Protein AF-A0A9P6UGU4-F1 (afdb_monomer_lite)

Foldseek 3Di:
DAFDPVDPRRCVLVVLLVVLVVLLVVLVVCLVPVNPFSKDFLLSVLSNLLNLVLLVCVFCVNLVCQVVVVDDPLLSVLLVLQCVLQVNDGSNSLSVQQSSCSSPDRSVRLLVLLVVLVVPDDPDDPSSSSNDDRDSHRRLSSPVSNQLSPFWAKAKEFEDPPAFAKDFSQLRFLFPDDVVDTQWGWNRPTRTIIIIIGGNPLQCDADPVRHRDDDPDDCVRVDGFDKAAPQDDDDPPDDCVVSHDSRIMTTHDYDHDDRLVSLVNNLSVVQPDTPDIDDDDLSNVLVSVVSNQVCCVPRHDRSDDPPVVNVVSVVVVVVVPD

Radius of gyration: 20.92 Å; chains: 1; bounding box: 49×51×61 Å

Structure (mmCIF, N/CA/C/O backbone):
data_AF-A0A9P6UGU4-F1
#
_entry.id   AF-A0A9P6UGU4-F1
#
loop_
_atom_site.group_PDB
_atom_site.id
_atom_site.type_symbol
_atom_site.label_atom_id
_atom_site.label_alt_id
_atom_site.label_comp_id
_atom_site.label_asym_id
_atom_site.label_entity_id
_atom_site.label_seq_id
_atom_site.pdbx_PDB_ins_code
_atom_site.Cartn_x
_atom_site.Cartn_y
_atom_site.Cartn_z
_atom_site.occupancy
_atom_site.B_iso_or_equiv
_atom_site.auth_seq_id
_atom_site.auth_comp_id
_atom_site.auth_asym_id
_atom_site.auth_atom_id
_atom_site.pdbx_PDB_model_num
ATOM 1 N N . MET A 1 1 ? 8.948 -17.150 -1.256 1.00 61.00 1 MET A N 1
ATOM 2 C CA . MET A 1 1 ? 10.416 -17.060 -1.357 1.00 61.00 1 MET A CA 1
ATOM 3 C C . MET A 1 1 ? 10.778 -17.343 -2.801 1.00 61.00 1 MET A C 1
ATOM 5 O O . MET A 1 1 ? 10.464 -18.426 -3.282 1.00 61.00 1 MET A O 1
ATOM 9 N N . TYR A 1 2 ? 11.333 -16.361 -3.497 1.00 72.31 2 TYR A N 1
ATOM 10 C CA . TYR A 1 2 ? 11.703 -16.430 -4.902 1.00 72.31 2 TYR A CA 1
ATOM 11 C C . TYR A 1 2 ? 13.108 -16.998 -5.027 1.00 72.31 2 TYR A C 1
ATOM 13 O O . TYR A 1 2 ? 14.059 -16.455 -4.468 1.00 72.31 2 TYR A O 1
ATOM 21 N N . ARG A 1 3 ? 13.220 -18.112 -5.745 1.00 76.06 3 ARG A N 1
ATOM 22 C CA . ARG A 1 3 ? 14.501 -18.673 -6.155 1.00 76.06 3 ARG A CA 1
ATOM 23 C C . ARG A 1 3 ? 14.632 -18.461 -7.644 1.00 76.06 3 ARG A C 1
ATOM 25 O O . ARG A 1 3 ? 13.800 -18.967 -8.393 1.00 76.06 3 ARG A O 1
ATOM 32 N N . ASP A 1 4 ? 15.658 -17.734 -8.048 1.00 76.81 4 ASP A N 1
ATOM 33 C CA . ASP A 1 4 ? 15.987 -17.606 -9.456 1.00 76.81 4 ASP A CA 1
ATOM 34 C C . ASP A 1 4 ? 17.033 -18.652 -9.823 1.00 76.81 4 ASP A C 1
ATOM 36 O O . ASP A 1 4 ? 18.219 -18.482 -9.570 1.00 76.81 4 ASP A O 1
ATOM 40 N N . VAL A 1 5 ? 16.587 -19.768 -10.392 1.00 81.81 5 VAL A N 1
ATOM 41 C CA . VAL A 1 5 ? 17.486 -20.865 -10.783 1.00 81.81 5 VAL A CA 1
ATOM 42 C C . VAL A 1 5 ? 18.390 -20.509 -11.967 1.00 81.81 5 VAL A C 1
ATOM 44 O O . VAL A 1 5 ? 19.255 -21.308 -12.311 1.00 81.81 5 VAL A O 1
ATOM 47 N N . THR A 1 6 ? 18.189 -19.344 -12.593 1.00 78.88 6 THR A N 1
ATOM 48 C CA . THR A 1 6 ? 19.011 -18.853 -13.707 1.00 78.88 6 THR A CA 1
ATOM 49 C C . THR A 1 6 ? 20.187 -17.982 -13.255 1.00 78.88 6 THR A C 1
ATOM 51 O O . THR A 1 6 ? 21.100 -17.744 -14.040 1.00 78.88 6 THR A O 1
ATOM 54 N N . GLU A 1 7 ? 20.199 -17.536 -11.994 1.00 78.62 7 GLU A N 1
ATOM 55 C CA . GLU A 1 7 ? 21.285 -16.756 -11.392 1.00 78.62 7 GLU A CA 1
ATOM 56 C C . GLU A 1 7 ? 22.244 -17.662 -10.604 1.00 78.62 7 GLU A C 1
ATOM 58 O O . GLU A 1 7 ? 21.808 -18.578 -9.901 1.00 78.62 7 GLU A O 1
ATOM 63 N N . ASP A 1 8 ? 23.545 -17.347 -10.635 1.00 83.06 8 ASP A N 1
ATOM 64 C CA . ASP A 1 8 ? 24.578 -18.071 -9.869 1.00 83.06 8 ASP A CA 1
ATOM 65 C C . ASP A 1 8 ? 24.256 -18.114 -8.364 1.00 83.06 8 ASP A C 1
ATOM 67 O O . ASP A 1 8 ? 24.445 -19.124 -7.685 1.00 83.06 8 ASP A O 1
ATOM 71 N N . ASP A 1 9 ? 23.723 -17.008 -7.838 1.00 84.50 9 ASP A N 1
ATOM 72 C CA . ASP A 1 9 ? 23.140 -16.938 -6.503 1.00 84.50 9 ASP A CA 1
ATOM 73 C C . ASP A 1 9 ? 21.617 -16.915 -6.616 1.00 84.50 9 ASP A C 1
ATOM 75 O O . ASP A 1 9 ? 20.993 -15.853 -6.659 1.00 84.50 9 ASP A O 1
ATOM 79 N N . CYS A 1 10 ? 21.004 -18.098 -6.604 1.00 83.06 10 CYS A N 1
ATOM 80 C CA . CYS A 1 10 ? 19.552 -18.233 -6.729 1.00 83.06 10 CYS A CA 1
ATOM 81 C C . CYS A 1 10 ? 18.738 -17.511 -5.638 1.00 83.06 10 CYS A C 1
ATOM 83 O O . CYS A 1 10 ? 17.531 -17.328 -5.793 1.00 83.06 10 CYS A O 1
ATOM 85 N N . MET A 1 11 ? 19.382 -17.076 -4.547 1.00 85.38 11 MET A N 1
ATOM 86 C CA . MET A 1 11 ? 18.778 -16.309 -3.452 1.00 85.38 11 MET A CA 1
ATOM 87 C C . MET A 1 11 ? 19.111 -14.812 -3.503 1.00 85.38 11 MET A C 1
ATOM 89 O O . MET A 1 11 ? 18.681 -14.067 -2.620 1.00 85.38 11 MET A O 1
ATOM 93 N N . LYS A 1 12 ? 19.855 -14.345 -4.512 1.00 84.62 12 LYS A N 1
ATOM 94 C CA . LYS A 1 12 ? 20.271 -12.942 -4.686 1.00 84.62 12 LYS A CA 1
ATOM 95 C C . LYS A 1 12 ? 19.103 -11.973 -4.549 1.00 84.62 12 LYS A C 1
ATOM 97 O O . LYS A 1 12 ? 19.203 -10.979 -3.833 1.00 84.62 12 LYS A O 1
ATOM 102 N N . PHE A 1 13 ? 17.974 -12.299 -5.172 1.00 81.88 13 PHE A N 1
ATOM 103 C CA . PHE A 1 13 ? 16.762 -11.488 -5.113 1.00 81.88 13 PHE A CA 1
ATOM 104 C C . PHE A 1 13 ? 16.210 -11.356 -3.682 1.00 81.88 13 PHE A C 1
ATOM 106 O O . PHE A 1 13 ? 15.964 -10.251 -3.202 1.00 81.88 13 PHE A O 1
ATOM 113 N N . GLU A 1 14 ? 16.078 -12.470 -2.961 1.00 85.56 14 GLU A N 1
ATOM 114 C CA . GLU A 1 14 ? 15.607 -12.470 -1.569 1.00 85.56 14 GLU A CA 1
ATOM 115 C C . GLU A 1 14 ? 16.595 -11.766 -0.626 1.00 85.56 14 GLU A C 1
ATOM 117 O O . GLU A 1 14 ? 16.181 -11.095 0.317 1.00 85.56 14 GLU A O 1
ATOM 122 N N . LYS A 1 15 ? 17.904 -11.835 -0.900 1.00 87.69 15 LYS A N 1
ATOM 123 C CA . LYS A 1 15 ? 18.929 -11.083 -0.152 1.00 87.69 15 LYS A CA 1
ATOM 124 C C . LYS A 1 15 ? 18.820 -9.570 -0.367 1.00 87.69 15 LYS A C 1
ATOM 126 O O . LYS A 1 15 ? 19.018 -8.795 0.565 1.00 87.69 15 LYS A O 1
ATOM 131 N N . LEU A 1 16 ? 18.518 -9.130 -1.586 1.00 84.25 16 LEU A N 1
ATOM 132 C CA . LEU A 1 16 ? 18.316 -7.710 -1.882 1.00 84.25 16 LEU A CA 1
ATOM 133 C C . LEU A 1 16 ? 17.045 -7.181 -1.221 1.00 84.25 16 LEU A C 1
ATOM 135 O O . LEU A 1 16 ? 17.051 -6.107 -0.619 1.00 84.25 16 LEU A O 1
ATOM 139 N N . LEU A 1 17 ? 15.971 -7.961 -1.291 1.00 86.44 17 LEU A N 1
ATOM 140 C CA . LEU A 1 17 ? 14.714 -7.642 -0.636 1.00 86.44 17 LEU A CA 1
ATOM 141 C C . LEU A 1 17 ? 14.864 -7.581 0.891 1.00 86.44 17 LEU A C 1
ATOM 143 O O . LEU A 1 17 ? 14.383 -6.628 1.499 1.00 86.44 17 LEU A O 1
ATOM 147 N N . SER A 1 18 ? 15.584 -8.525 1.506 1.00 87.06 18 SER A N 1
ATOM 148 C CA . SER A 1 18 ? 15.796 -8.532 2.960 1.00 87.06 18 SER A CA 1
ATOM 149 C C . SER A 1 18 ? 16.575 -7.308 3.453 1.00 87.06 18 SER A C 1
ATOM 151 O O . SER A 1 18 ? 16.340 -6.825 4.561 1.00 87.06 18 SER A O 1
ATOM 153 N N . LYS A 1 19 ? 17.448 -6.730 2.618 1.00 86.56 19 LYS A N 1
ATOM 154 C CA . LYS A 1 19 ? 18.121 -5.456 2.915 1.00 86.56 19 LYS A CA 1
ATOM 155 C C . LYS A 1 19 ? 17.138 -4.276 2.958 1.00 86.56 19 LYS A C 1
ATOM 157 O O . LYS A 1 19 ? 17.215 -3.445 3.870 1.00 86.56 19 LYS A O 1
ATOM 162 N N . HIS A 1 20 ? 16.217 -4.202 1.992 1.00 84.44 20 HIS A N 1
ATOM 163 C CA . HIS A 1 20 ? 15.148 -3.190 1.972 1.00 84.44 20 HIS A CA 1
ATOM 164 C C . HIS A 1 20 ? 14.190 -3.365 3.155 1.00 84.44 20 HIS A C 1
ATOM 166 O O . HIS A 1 20 ? 13.831 -2.387 3.816 1.00 84.44 20 HIS A O 1
ATOM 172 N N . GLU A 1 21 ? 13.845 -4.615 3.468 1.00 87.94 21 GLU A N 1
ATOM 173 C CA . GLU A 1 21 ? 13.010 -4.982 4.610 1.00 87.94 21 GLU A CA 1
ATOM 174 C C . GLU A 1 21 ? 13.661 -4.582 5.934 1.00 87.94 21 GLU A C 1
ATOM 176 O O . GLU A 1 21 ? 13.035 -3.877 6.715 1.00 87.94 21 GLU A O 1
ATOM 181 N N . GLY A 1 22 ? 14.926 -4.939 6.177 1.00 87.19 22 GLY A N 1
ATOM 182 C CA . GLY A 1 22 ? 15.612 -4.614 7.433 1.00 87.19 22 GLY A CA 1
ATOM 183 C C . GLY A 1 22 ? 15.689 -3.106 7.703 1.00 87.19 22 GLY A C 1
ATOM 184 O O . GLY A 1 22 ? 15.490 -2.652 8.836 1.00 87.19 22 GLY A O 1
ATOM 185 N N . THR A 1 23 ? 15.901 -2.312 6.651 1.00 84.00 23 THR A N 1
ATOM 186 C CA . THR A 1 23 ? 15.923 -0.845 6.753 1.00 84.00 23 THR A CA 1
ATOM 187 C C . THR A 1 23 ? 14.537 -0.299 7.105 1.00 84.00 23 THR A C 1
ATOM 189 O O . THR A 1 23 ? 14.395 0.475 8.051 1.00 84.00 23 THR A O 1
ATOM 192 N N . SER A 1 24 ? 13.499 -0.749 6.396 1.00 88.94 24 SER A N 1
ATOM 193 C CA . SER A 1 24 ? 12.121 -0.285 6.602 1.00 88.94 24 SER A CA 1
ATOM 194 C C . SER A 1 24 ? 11.537 -0.766 7.935 1.00 88.94 24 SER A C 1
ATOM 196 O O . SER A 1 24 ? 10.876 -0.005 8.641 1.00 88.94 24 SER A O 1
ATOM 198 N N . ALA A 1 25 ? 11.853 -1.998 8.339 1.00 88.94 25 ALA A N 1
ATOM 199 C CA . ALA A 1 25 ? 11.446 -2.597 9.606 1.00 88.94 25 ALA A CA 1
ATOM 200 C C . ALA A 1 25 ? 11.969 -1.808 10.812 1.00 88.94 25 ALA A C 1
ATOM 202 O O . ALA A 1 25 ? 11.284 -1.715 11.829 1.00 88.94 25 ALA A O 1
ATOM 203 N N . THR A 1 26 ? 13.148 -1.191 10.698 1.00 89.62 26 THR A N 1
ATOM 204 C CA . THR A 1 26 ? 13.694 -0.331 11.758 1.00 89.62 26 THR A CA 1
ATOM 205 C C . THR A 1 26 ? 12.785 0.871 12.014 1.00 89.62 26 THR A C 1
ATOM 207 O O . THR A 1 26 ? 12.479 1.174 13.167 1.00 89.62 26 THR A O 1
ATOM 210 N N . PHE A 1 27 ? 12.291 1.526 10.959 1.00 90.69 27 PHE A N 1
ATOM 211 C CA . PHE A 1 27 ? 11.347 2.633 11.111 1.00 90.69 27 PHE A CA 1
ATOM 212 C C . PHE A 1 27 ? 9.962 2.160 11.556 1.00 90.69 27 PHE A C 1
ATOM 214 O O . PHE A 1 27 ? 9.402 2.728 12.486 1.00 90.69 27 PHE A O 1
ATOM 221 N N . ILE A 1 28 ? 9.441 1.072 10.982 1.00 91.50 28 ILE A N 1
ATOM 222 C CA . ILE A 1 28 ? 8.169 0.466 11.415 1.00 91.50 28 ILE A CA 1
ATOM 223 C C . ILE A 1 28 ? 8.206 0.136 12.915 1.00 91.50 28 ILE A C 1
ATOM 225 O O . ILE A 1 28 ? 7.247 0.398 13.638 1.00 91.50 28 ILE A O 1
ATOM 229 N N . ARG A 1 29 ? 9.339 -0.360 13.421 1.00 90.88 29 ARG A N 1
ATOM 230 C CA . ARG A 1 29 ? 9.527 -0.611 14.852 1.00 90.88 29 ARG A CA 1
ATOM 231 C C . ARG A 1 29 ? 9.502 0.675 15.677 1.00 90.88 29 ARG A C 1
ATOM 233 O O . ARG A 1 29 ? 8.901 0.662 16.747 1.00 90.88 29 ARG A O 1
ATOM 240 N N . ARG A 1 30 ? 10.089 1.771 15.179 1.00 91.31 30 ARG A N 1
ATOM 241 C CA . ARG A 1 30 ? 9.998 3.103 15.812 1.00 91.31 30 ARG A CA 1
ATOM 242 C C . ARG A 1 30 ? 8.564 3.625 15.858 1.00 91.31 30 ARG A C 1
ATOM 244 O O . ARG A 1 30 ? 8.211 4.289 16.819 1.00 91.31 30 ARG A O 1
ATOM 251 N N . ILE A 1 31 ? 7.719 3.287 14.880 1.00 90.88 31 ILE A N 1
ATOM 252 C CA . ILE A 1 31 ? 6.279 3.599 14.936 1.00 90.88 31 ILE A CA 1
ATOM 253 C C . ILE A 1 31 ? 5.607 2.855 16.100 1.00 90.88 31 ILE A C 1
ATOM 255 O O . ILE A 1 31 ? 4.717 3.401 16.743 1.00 90.88 31 ILE A O 1
ATOM 259 N N . TRP A 1 32 ? 6.019 1.617 16.385 1.00 87.56 32 TRP A N 1
ATOM 260 C CA . TRP A 1 32 ? 5.406 0.801 17.439 1.00 87.56 32 TRP A CA 1
ATOM 261 C C . TRP A 1 32 ? 5.856 1.161 18.848 1.00 87.56 32 TRP A C 1
ATOM 263 O O . TRP A 1 32 ? 5.050 1.142 19.777 1.00 87.56 32 TRP A O 1
ATOM 273 N N . THR A 1 33 ? 7.147 1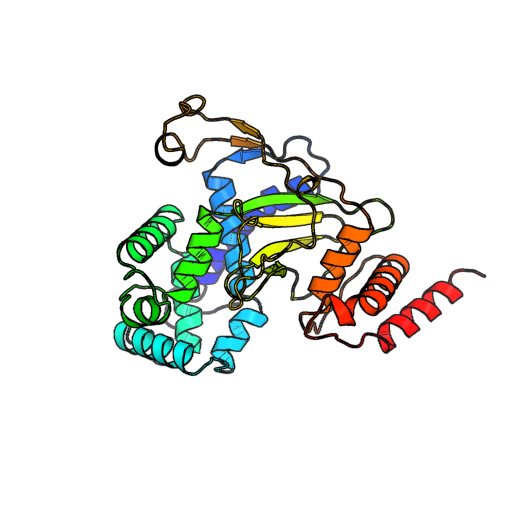.417 19.030 1.00 82.94 33 THR A N 1
ATOM 274 C CA . THR A 1 33 ? 7.684 1.915 20.297 1.00 82.94 33 THR A CA 1
ATOM 275 C C . THR A 1 33 ? 7.237 3.359 20.436 1.00 82.94 33 THR A C 1
ATOM 277 O O . THR A 1 33 ? 7.353 4.069 19.454 1.00 82.94 33 THR A O 1
ATOM 280 N N . ASP A 1 34 ? 6.748 3.845 21.579 1.00 70.81 34 ASP A N 1
ATOM 281 C CA . ASP A 1 34 ? 6.331 5.256 21.769 1.00 70.81 34 ASP A CA 1
ATOM 282 C C . ASP A 1 34 ? 7.501 6.278 21.725 1.00 70.81 34 ASP A C 1
ATOM 284 O O . ASP A 1 34 ? 7.530 7.264 22.461 1.00 70.81 34 ASP A O 1
ATOM 288 N N . ASP A 1 35 ? 8.475 6.024 20.848 1.00 75.69 35 ASP A N 1
ATOM 289 C CA . ASP A 1 35 ? 9.540 6.909 20.417 1.00 75.69 35 ASP A CA 1
ATOM 290 C C . ASP A 1 35 ? 8.942 8.210 19.877 1.00 75.69 35 ASP A C 1
ATOM 292 O O . ASP A 1 35 ? 8.063 8.214 19.009 1.00 75.69 35 ASP A O 1
ATOM 296 N N . GLN A 1 36 ? 9.427 9.309 20.444 1.00 75.19 36 GLN A N 1
ATOM 297 C CA . GLN A 1 36 ? 9.020 10.663 20.095 1.00 75.19 36 GLN A CA 1
ATOM 298 C C . GLN A 1 36 ? 9.670 11.122 18.791 1.00 75.19 36 GLN A C 1
ATOM 300 O O . GLN A 1 36 ? 9.146 12.012 18.124 1.00 75.19 36 GLN A O 1
ATOM 305 N N . ASP A 1 37 ? 10.802 10.527 18.411 1.00 86.88 37 ASP A N 1
ATOM 306 C CA . ASP A 1 37 ? 11.456 10.844 17.156 1.00 86.88 37 ASP A CA 1
ATOM 307 C C . ASP A 1 37 ? 11.007 9.855 16.081 1.00 86.88 37 ASP A C 1
ATOM 309 O O . ASP A 1 37 ? 11.505 8.734 15.982 1.00 86.88 37 ASP A O 1
ATOM 313 N N . LEU A 1 38 ? 10.076 10.287 15.235 1.00 93.62 38 LEU A N 1
ATOM 314 C CA . LEU A 1 38 ? 9.714 9.593 14.004 1.00 93.62 38 LEU A CA 1
ATOM 315 C C . LEU A 1 38 ? 10.294 10.347 12.817 1.00 93.62 38 LEU A C 1
ATOM 317 O O . LEU A 1 38 ? 9.562 10.884 11.993 1.00 93.62 38 LEU A O 1
ATOM 321 N N . SER A 1 39 ? 11.619 10.416 12.738 1.00 95.00 39 SER A N 1
ATOM 322 C CA . SER A 1 39 ? 12.306 11.066 11.627 1.00 95.00 39 SER A CA 1
ATOM 323 C C . SER A 1 39 ? 12.904 10.080 10.629 1.00 95.00 39 SER A C 1
ATOM 325 O O . SER A 1 39 ? 13.442 9.029 10.997 1.00 95.00 39 SER A O 1
ATOM 327 N N . LEU A 1 40 ? 12.842 10.452 9.352 1.00 95.75 40 LEU A N 1
ATOM 328 C CA . LEU A 1 40 ? 13.549 9.799 8.254 1.00 95.75 40 LEU A CA 1
ATOM 329 C C . LEU A 1 40 ? 14.282 10.842 7.427 1.00 95.75 40 LEU A C 1
ATOM 331 O O . LEU A 1 40 ? 13.756 11.924 7.176 1.00 95.75 40 LEU A O 1
ATOM 335 N N . THR A 1 41 ? 15.472 10.512 6.937 1.00 95.69 41 THR A N 1
ATOM 336 C CA . THR A 1 41 ? 16.032 11.279 5.824 1.00 95.69 41 THR A CA 1
ATOM 337 C C . THR A 1 41 ? 15.225 11.028 4.549 1.00 95.69 41 THR A C 1
ATOM 339 O O . THR A 1 41 ? 14.556 10.002 4.428 1.00 95.69 41 THR A O 1
ATOM 342 N N . ARG A 1 42 ? 15.330 11.913 3.556 1.00 94.69 42 ARG A N 1
ATOM 343 C CA . ARG A 1 42 ? 14.723 11.728 2.231 1.00 94.69 42 ARG A CA 1
ATOM 344 C C . ARG A 1 42 ? 15.075 10.376 1.623 1.00 94.69 42 ARG A C 1
ATOM 346 O O . ARG A 1 42 ? 14.178 9.634 1.245 1.00 94.69 42 ARG A O 1
ATOM 353 N N . ALA A 1 43 ? 16.358 10.015 1.635 1.00 93.44 43 ALA A N 1
ATOM 354 C CA . ALA A 1 43 ? 16.800 8.718 1.131 1.00 93.44 43 ALA A CA 1
ATOM 355 C C . ALA A 1 43 ? 16.161 7.543 1.890 1.00 93.44 43 ALA A C 1
ATOM 357 O O . ALA A 1 43 ? 15.848 6.512 1.298 1.00 93.44 43 ALA A O 1
ATOM 358 N N . GLN A 1 44 ? 15.971 7.661 3.208 1.00 94.25 44 GLN A N 1
ATOM 359 C CA . GLN A 1 44 ? 15.310 6.612 3.986 1.00 94.25 44 GLN A CA 1
ATOM 360 C C . GLN A 1 44 ? 13.807 6.546 3.686 1.00 94.25 44 GLN A C 1
ATOM 362 O O . GLN A 1 44 ? 13.274 5.449 3.541 1.00 94.25 44 GLN A O 1
ATOM 367 N N . LEU A 1 45 ? 13.142 7.696 3.547 1.00 94.62 45 LEU A N 1
ATOM 368 C CA . LEU A 1 45 ? 11.732 7.796 3.171 1.00 94.62 45 LEU A CA 1
ATOM 369 C C . LEU A 1 45 ? 11.473 7.186 1.790 1.00 94.62 45 LEU A C 1
ATOM 371 O O . LEU A 1 45 ? 10.565 6.376 1.635 1.00 94.62 45 LEU A O 1
ATOM 375 N N . GLU A 1 46 ? 12.299 7.520 0.804 1.00 94.12 46 GLU A N 1
ATOM 376 C CA . GLU A 1 46 ? 12.234 6.972 -0.552 1.00 94.12 46 GLU A CA 1
ATOM 377 C C . GLU A 1 46 ? 12.419 5.450 -0.561 1.00 94.12 46 GLU A C 1
ATOM 379 O O . GLU A 1 46 ? 11.634 4.730 -1.178 1.00 94.12 46 GLU A O 1
ATOM 384 N N . ASN A 1 47 ? 13.403 4.933 0.180 1.00 93.25 47 ASN A N 1
ATOM 385 C CA . ASN A 1 47 ? 13.601 3.488 0.305 1.00 93.25 47 ASN A CA 1
ATOM 386 C C . ASN A 1 47 ? 12.433 2.798 1.026 1.00 93.25 47 ASN A C 1
ATOM 388 O O . ASN A 1 47 ? 12.043 1.699 0.633 1.00 93.25 47 ASN A O 1
ATOM 392 N N . MET A 1 48 ? 11.841 3.438 2.038 1.00 94.56 48 MET A N 1
ATOM 393 C CA . MET A 1 48 ? 10.649 2.922 2.710 1.00 94.56 48 MET A CA 1
ATOM 394 C C . MET A 1 48 ? 9.449 2.884 1.757 1.00 94.56 48 MET A C 1
ATOM 396 O O . MET A 1 48 ? 8.787 1.853 1.674 1.00 94.56 48 MET A O 1
ATOM 400 N N . LYS A 1 49 ? 9.181 3.961 1.001 1.00 94.88 49 LYS A N 1
ATOM 401 C CA . LYS A 1 49 ? 8.116 3.977 -0.018 1.00 94.88 49 LYS A CA 1
ATOM 402 C C . LYS A 1 49 ? 8.336 2.858 -1.033 1.00 94.88 49 LYS A C 1
ATOM 404 O O . LYS A 1 49 ? 7.441 2.047 -1.241 1.00 94.88 49 LYS A O 1
ATOM 409 N N . LYS A 1 50 ? 9.551 2.739 -1.575 1.00 94.44 50 LYS A N 1
ATOM 410 C CA . LYS A 1 50 ? 9.926 1.653 -2.487 1.00 94.44 50 LYS A CA 1
ATOM 411 C C . LYS A 1 50 ? 9.646 0.274 -1.883 1.00 94.44 50 LYS A C 1
ATOM 413 O O . LYS A 1 50 ? 9.051 -0.564 -2.554 1.00 94.44 50 LYS A O 1
ATOM 418 N N . PHE A 1 51 ? 10.030 0.036 -0.628 1.00 94.00 51 PHE A N 1
ATOM 419 C CA . PHE A 1 51 ? 9.736 -1.221 0.063 1.00 94.00 51 PHE A CA 1
ATOM 420 C C . PHE A 1 51 ? 8.228 -1.495 0.137 1.00 94.00 51 PHE A C 1
ATOM 422 O O . PHE A 1 51 ? 7.797 -2.588 -0.222 1.00 94.00 51 PHE A O 1
ATOM 429 N N . LEU A 1 52 ? 7.421 -0.511 0.543 1.00 94.31 52 LEU A N 1
ATOM 430 C CA . LEU A 1 52 ? 5.965 -0.657 0.635 1.00 94.31 52 LEU A CA 1
ATOM 431 C C . LEU A 1 52 ? 5.339 -1.012 -0.723 1.00 94.31 52 LEU A C 1
ATOM 433 O O . LEU A 1 52 ? 4.553 -1.955 -0.801 1.00 94.31 52 LEU A O 1
ATOM 437 N N . ILE A 1 53 ? 5.732 -0.327 -1.799 1.00 92.75 53 ILE A N 1
ATOM 438 C CA . ILE A 1 53 ? 5.191 -0.582 -3.144 1.00 92.75 53 ILE A CA 1
ATOM 439 C C . ILE A 1 53 ? 5.658 -1.949 -3.672 1.00 92.75 53 ILE A C 1
ATOM 441 O O . ILE A 1 53 ? 4.865 -2.701 -4.230 1.00 92.75 53 ILE A O 1
ATOM 445 N N . VAL A 1 54 ? 6.912 -2.343 -3.419 1.00 93.44 54 VAL A N 1
ATOM 446 C CA . VAL A 1 54 ? 7.398 -3.698 -3.736 1.00 93.44 54 VAL A CA 1
ATOM 447 C C . VAL A 1 54 ? 6.580 -4.763 -2.998 1.00 93.44 54 VAL A C 1
ATOM 449 O O . VAL A 1 54 ? 6.221 -5.778 -3.592 1.00 93.44 54 VAL A O 1
ATOM 452 N N . MET A 1 55 ? 6.244 -4.550 -1.722 1.00 92.12 55 MET A N 1
ATOM 453 C CA . MET A 1 55 ? 5.384 -5.474 -0.974 1.00 92.12 55 MET A CA 1
ATOM 454 C C . MET A 1 55 ? 3.962 -5.535 -1.540 1.00 92.12 55 MET A C 1
ATOM 456 O O . MET A 1 55 ? 3.397 -6.624 -1.622 1.00 92.12 55 MET A O 1
ATOM 460 N N . MET A 1 56 ? 3.415 -4.401 -1.981 1.00 91.69 56 MET A N 1
ATOM 461 C CA . MET A 1 56 ? 2.126 -4.340 -2.673 1.00 91.69 56 MET A CA 1
ATOM 462 C C . MET A 1 56 ? 2.145 -5.143 -3.977 1.00 91.69 56 MET A C 1
ATOM 464 O O . MET A 1 56 ? 1.285 -5.998 -4.180 1.00 91.69 56 MET A O 1
ATOM 468 N N . TYR A 1 57 ? 3.161 -4.954 -4.817 1.00 90.81 57 TYR A N 1
ATOM 469 C CA . TYR A 1 57 ? 3.295 -5.658 -6.097 1.00 90.81 57 TYR A CA 1
ATOM 470 C C . TYR A 1 57 ? 3.535 -7.172 -5.942 1.00 90.81 57 TYR A C 1
ATOM 472 O O . TYR A 1 57 ? 3.199 -7.979 -6.811 1.00 90.81 57 TYR A O 1
ATOM 480 N N . ARG A 1 58 ? 4.088 -7.582 -4.793 1.00 89.88 58 ARG A N 1
ATOM 481 C CA . ARG A 1 58 ? 4.229 -8.991 -4.397 1.00 89.88 58 ARG A CA 1
ATOM 482 C C . ARG A 1 58 ? 2.941 -9.617 -3.870 1.00 89.88 58 ARG A C 1
ATOM 484 O O . ARG A 1 58 ? 2.925 -10.835 -3.689 1.00 89.88 58 ARG A O 1
ATOM 491 N N . SER A 1 59 ? 1.917 -8.824 -3.562 1.00 88.56 59 SER A N 1
ATOM 492 C CA . SER A 1 59 ? 0.654 -9.354 -3.054 1.00 88.56 59 SER A CA 1
ATOM 493 C C . SER A 1 59 ? -0.002 -10.271 -4.086 1.00 88.56 59 SER A C 1
ATOM 495 O O . SER A 1 59 ? 0.176 -10.113 -5.297 1.00 88.56 59 SER A O 1
ATOM 497 N N . ASP A 1 60 ? -0.802 -11.224 -3.610 1.00 86.56 60 ASP A N 1
ATOM 498 C CA . ASP A 1 60 ? -1.512 -12.144 -4.500 1.00 86.56 60 ASP A CA 1
ATOM 499 C C . ASP A 1 60 ? -2.482 -11.423 -5.439 1.00 86.56 60 ASP A C 1
ATOM 501 O O . ASP A 1 60 ? -2.748 -11.919 -6.530 1.00 86.56 60 ASP A O 1
ATOM 505 N N . PHE A 1 61 ? -2.961 -10.232 -5.069 1.00 83.94 61 PHE A N 1
ATOM 506 C CA . PHE A 1 61 ? -3.807 -9.419 -5.938 1.00 83.94 61 PHE A CA 1
ATOM 507 C C . PHE A 1 61 ? -3.087 -9.066 -7.249 1.00 83.94 61 PHE A C 1
ATOM 509 O O . PHE A 1 61 ? -3.547 -9.474 -8.313 1.00 83.94 61 PHE A O 1
ATOM 516 N N . PHE A 1 62 ? -1.922 -8.415 -7.170 1.00 86.81 62 PHE A N 1
ATOM 517 C CA . PHE A 1 62 ? -1.132 -8.043 -8.350 1.00 86.81 62 PHE A CA 1
ATOM 518 C C . PHE A 1 62 ? -0.534 -9.267 -9.046 1.00 86.81 62 PHE A C 1
ATOM 520 O O . PHE A 1 62 ? -0.606 -9.402 -10.266 1.00 86.81 62 PHE A O 1
ATOM 527 N N . ARG A 1 63 ? 0.002 -10.217 -8.272 1.00 90.88 63 ARG A N 1
ATOM 528 C CA . ARG A 1 63 ? 0.611 -11.431 -8.826 1.00 90.88 63 ARG A CA 1
ATOM 529 C C . ARG A 1 63 ? -0.396 -12.277 -9.607 1.00 90.88 63 ARG A C 1
ATOM 531 O O . ARG A 1 63 ? -0.072 -12.761 -10.688 1.00 90.88 63 ARG A O 1
ATOM 538 N N . SER A 1 64 ? -1.609 -12.470 -9.083 1.00 89.94 64 SER A N 1
ATOM 539 C CA . SER A 1 64 ? -2.626 -13.303 -9.744 1.00 89.94 64 SER A CA 1
ATOM 540 C C . SER A 1 64 ? -3.036 -12.758 -11.107 1.00 89.94 64 SER A C 1
ATOM 542 O O . SER A 1 64 ? -3.353 -13.550 -11.982 1.00 89.94 64 SER A O 1
ATOM 544 N N . GLN A 1 65 ? -2.964 -11.443 -11.331 1.00 90.31 65 GLN A N 1
ATOM 545 C CA . GLN A 1 65 ? -3.286 -10.850 -12.628 1.00 90.31 65 GLN A CA 1
ATOM 546 C C . GLN A 1 65 ? -2.393 -11.401 -13.751 1.00 90.31 65 GLN A C 1
ATOM 548 O O . GLN A 1 65 ? -2.905 -11.803 -14.790 1.00 90.31 65 GLN A O 1
ATOM 553 N N . TYR A 1 66 ? -1.087 -11.525 -13.499 1.00 94.56 66 TYR A N 1
ATOM 554 C CA . TYR A 1 66 ? -0.121 -12.097 -14.443 1.00 94.56 66 TYR A CA 1
ATOM 555 C C . TYR A 1 66 ? -0.146 -13.628 -14.496 1.00 94.56 66 TYR A C 1
ATOM 557 O O . TYR A 1 66 ? 0.128 -14.217 -15.536 1.00 94.56 66 TYR A O 1
ATOM 565 N N . PHE A 1 67 ? -0.437 -14.290 -13.375 1.00 94.12 67 PHE A N 1
ATOM 566 C CA . PHE A 1 67 ? -0.461 -15.756 -13.308 1.00 94.12 67 PHE A CA 1
ATOM 567 C C . PHE A 1 67 ? -1.722 -16.363 -13.917 1.00 94.12 67 PHE A C 1
ATOM 569 O O . PHE A 1 67 ? -1.655 -17.460 -14.463 1.00 94.12 67 PHE A O 1
ATOM 576 N N . GLU A 1 68 ? -2.845 -15.662 -13.807 1.00 94.62 68 GLU A N 1
ATOM 577 C CA . GLU A 1 68 ? -4.139 -16.057 -14.364 1.00 94.62 68 GLU A CA 1
ATOM 578 C C . GLU A 1 68 ? -4.449 -15.332 -15.683 1.00 94.62 68 GLU A C 1
ATOM 580 O O . GLU A 1 68 ? -5.530 -15.525 -16.228 1.00 94.62 68 GLU A O 1
ATOM 585 N N . GLU A 1 69 ? -3.528 -14.486 -16.162 1.00 93.31 69 GLU A N 1
ATOM 586 C CA . GLU A 1 69 ? -3.629 -13.738 -17.426 1.00 93.31 69 GLU A CA 1
ATOM 587 C C . GLU A 1 69 ? -4.940 -12.931 -17.526 1.00 93.31 69 GLU A C 1
ATOM 589 O O . GLU A 1 69 ? -5.588 -12.833 -18.563 1.00 93.31 69 GLU A O 1
ATOM 594 N N . ARG A 1 70 ? -5.356 -12.335 -16.399 1.00 90.94 70 ARG A N 1
ATOM 595 C CA . ARG A 1 70 ? -6.603 -11.561 -16.285 1.00 90.94 70 ARG A CA 1
ATOM 596 C C . ARG A 1 70 ? -6.369 -10.102 -16.656 1.00 90.94 70 ARG A C 1
ATOM 598 O O . ARG A 1 70 ? -6.362 -9.229 -15.786 1.00 90.94 70 ARG A O 1
ATOM 605 N N . PHE A 1 71 ? -6.190 -9.849 -17.943 1.00 89.25 71 PHE A N 1
ATOM 606 C CA . PHE A 1 71 ? -6.046 -8.506 -18.496 1.00 89.25 71 PHE A CA 1
ATOM 607 C C . PHE A 1 71 ? -7.210 -8.181 -19.433 1.00 89.25 71 PHE A C 1
ATOM 609 O O . PHE A 1 71 ? -7.834 -9.072 -20.006 1.00 89.25 71 PHE A O 1
ATOM 616 N N . ASP A 1 72 ? -7.539 -6.897 -19.575 1.00 88.44 72 ASP A N 1
ATOM 617 C CA . ASP A 1 72 ? -8.363 -6.474 -20.703 1.00 88.44 72 ASP A CA 1
ATOM 618 C C . ASP A 1 72 ? -7.545 -6.575 -22.010 1.00 88.44 72 ASP A C 1
ATOM 620 O O . ASP A 1 72 ? -6.311 -6.513 -21.960 1.00 88.44 72 ASP A O 1
ATOM 624 N N . PRO A 1 73 ? -8.197 -6.682 -23.184 1.00 88.88 73 PRO A N 1
ATOM 625 C CA . PRO A 1 73 ? -7.495 -6.921 -24.447 1.00 88.88 73 PRO A CA 1
ATOM 626 C C . PRO A 1 73 ? -6.421 -5.881 -24.802 1.00 88.88 73 PRO A C 1
ATOM 628 O O . PRO A 1 73 ? -5.448 -6.207 -25.481 1.00 88.88 73 PRO A O 1
ATOM 631 N N . PHE A 1 74 ? -6.573 -4.623 -24.367 1.00 84.81 74 PHE A N 1
ATOM 632 C CA . PHE A 1 74 ? -5.587 -3.581 -24.659 1.00 84.81 74 PHE A CA 1
ATOM 633 C C . PHE A 1 74 ? -4.345 -3.727 -23.785 1.00 84.81 74 PHE A C 1
ATOM 635 O O . PHE A 1 74 ? -3.225 -3.634 -24.291 1.00 84.81 74 PHE A O 1
ATOM 642 N N . THR A 1 75 ? -4.539 -3.984 -22.491 1.00 86.94 75 THR A N 1
ATOM 643 C CA . THR A 1 75 ? -3.431 -4.245 -21.566 1.00 86.94 75 THR A CA 1
ATOM 644 C C . THR A 1 75 ? -2.685 -5.520 -21.953 1.00 86.94 75 THR A C 1
ATOM 646 O O . THR A 1 75 ? -1.458 -5.526 -21.973 1.00 86.94 75 THR A O 1
ATOM 649 N N . GLU A 1 76 ? -3.406 -6.577 -22.330 1.00 91.00 76 GLU A N 1
ATOM 650 C CA . GLU A 1 76 ? -2.817 -7.837 -22.790 1.00 91.00 76 GLU A CA 1
ATOM 651 C C . GLU A 1 76 ? -1.911 -7.635 -24.016 1.00 91.00 76 GLU A C 1
ATOM 653 O O . GLU A 1 76 ? -0.749 -8.044 -24.015 1.00 91.00 76 GLU A O 1
ATOM 658 N N . MET A 1 77 ? -2.403 -6.924 -25.036 1.00 89.81 77 MET A N 1
ATOM 659 C CA . MET A 1 77 ? -1.626 -6.590 -26.234 1.00 89.81 77 MET A CA 1
ATOM 660 C C . MET A 1 77 ? -0.346 -5.809 -25.891 1.00 89.81 77 MET A C 1
ATOM 662 O O . MET A 1 77 ? 0.720 -6.118 -26.419 1.00 89.81 77 MET A O 1
ATOM 666 N N . SER A 1 78 ? -0.425 -4.835 -24.982 1.00 89.06 78 SER A N 1
ATOM 667 C CA . SER A 1 78 ? 0.741 -4.045 -24.562 1.00 89.06 78 SER A CA 1
ATOM 668 C C . SER A 1 78 ? 1.772 -4.875 -23.784 1.00 89.06 78 SER A C 1
ATOM 670 O O . SER A 1 78 ? 2.980 -4.700 -23.963 1.00 89.06 78 SER A O 1
ATOM 672 N N . ILE A 1 79 ? 1.323 -5.833 -22.966 1.00 92.12 79 ILE A N 1
ATOM 673 C CA . ILE A 1 79 ? 2.218 -6.792 -22.305 1.00 92.12 79 ILE A CA 1
ATOM 674 C C . ILE A 1 79 ? 2.935 -7.652 -23.350 1.00 92.12 79 ILE A C 1
ATOM 676 O O . ILE A 1 79 ? 4.147 -7.836 -23.243 1.00 92.12 79 ILE A O 1
ATOM 680 N N . HIS A 1 80 ? 2.236 -8.132 -24.382 1.00 92.75 80 HIS A N 1
ATOM 681 C CA . HIS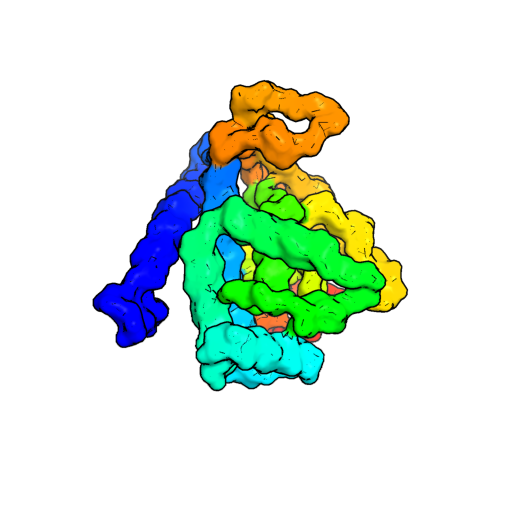 A 1 80 ? 2.863 -8.896 -25.463 1.00 92.75 80 HIS A CA 1
ATOM 682 C C . HIS A 1 80 ? 3.916 -8.086 -26.228 1.00 92.75 80 HIS A C 1
ATOM 684 O O . HIS A 1 80 ? 5.010 -8.592 -26.471 1.00 92.75 80 HIS A O 1
ATOM 690 N N . GLU A 1 81 ? 3.651 -6.817 -26.533 1.00 90.94 81 GLU A N 1
ATOM 691 C CA . GLU A 1 81 ? 4.644 -5.929 -27.154 1.00 90.94 81 GLU A CA 1
ATOM 692 C C . GLU A 1 81 ? 5.886 -5.752 -26.256 1.00 90.94 81 GLU A C 1
ATOM 694 O O . GLU A 1 81 ? 7.029 -5.810 -26.725 1.00 90.94 81 GLU A O 1
ATOM 699 N N . HIS A 1 82 ? 5.687 -5.600 -24.941 1.00 92.50 82 HIS A N 1
ATOM 700 C CA . HIS A 1 82 ? 6.781 -5.550 -23.969 1.00 92.50 82 HIS A CA 1
ATOM 701 C C . HIS A 1 82 ? 7.570 -6.869 -23.909 1.00 92.50 82 HIS A C 1
ATOM 703 O O . HIS A 1 82 ? 8.804 -6.847 -23.832 1.00 92.50 82 HIS A O 1
ATOM 709 N N . MET A 1 83 ? 6.875 -8.009 -23.977 1.00 94.75 83 MET A N 1
ATOM 710 C CA . MET A 1 83 ? 7.471 -9.345 -24.017 1.00 94.75 83 MET A CA 1
ATOM 711 C C . MET A 1 83 ? 8.334 -9.543 -25.261 1.00 94.75 83 MET A C 1
ATOM 713 O O . MET A 1 83 ? 9.481 -9.973 -25.138 1.00 94.75 83 MET A O 1
ATOM 717 N N . GLU A 1 84 ? 7.829 -9.190 -26.444 1.00 93.38 84 GLU A N 1
ATOM 718 C CA . GLU A 1 84 ? 8.579 -9.267 -27.701 1.00 93.38 84 GLU A CA 1
ATOM 719 C C . GLU A 1 84 ? 9.836 -8.395 -27.653 1.00 93.38 84 GLU A C 1
ATOM 721 O O . GLU A 1 84 ? 10.928 -8.844 -28.014 1.00 93.38 84 GLU A O 1
ATOM 726 N N . HIS A 1 85 ? 9.704 -7.164 -27.152 1.00 91.25 85 HIS A N 1
ATOM 727 C CA . HIS A 1 85 ? 10.821 -6.233 -27.044 1.00 91.25 85 HIS A CA 1
ATOM 728 C C . HIS A 1 85 ? 11.933 -6.749 -26.118 1.00 91.25 85 HIS A C 1
ATOM 730 O O . HIS A 1 85 ? 13.112 -6.689 -26.477 1.00 91.25 85 HIS A O 1
ATOM 736 N N . ASN A 1 86 ? 11.559 -7.276 -24.949 1.00 92.56 86 ASN A N 1
ATOM 737 C CA . ASN A 1 86 ? 12.495 -7.732 -23.920 1.00 92.56 86 ASN A CA 1
ATOM 738 C C . ASN A 1 86 ? 12.832 -9.230 -24.007 1.00 92.56 86 ASN A C 1
ATOM 740 O O . ASN A 1 86 ? 13.578 -9.738 -23.172 1.00 92.56 86 ASN A O 1
ATOM 744 N N . LYS A 1 87 ? 12.330 -9.938 -25.029 1.00 94.38 87 LYS A N 1
ATOM 745 C CA . LYS A 1 87 ? 12.515 -11.387 -25.230 1.00 94.38 87 LYS A CA 1
ATOM 746 C C . LYS A 1 87 ? 12.043 -12.222 -24.031 1.00 94.38 87 LYS A C 1
ATOM 748 O O . LYS A 1 87 ? 12.672 -13.215 -23.667 1.00 94.38 87 LYS A O 1
ATOM 753 N N . ILE A 1 88 ? 10.932 -11.813 -23.425 1.00 94.75 88 ILE A N 1
ATOM 754 C CA . ILE A 1 88 ? 10.303 -12.502 -22.297 1.00 94.75 88 ILE A CA 1
ATOM 755 C C . ILE A 1 88 ? 9.284 -13.501 -22.847 1.00 94.75 88 ILE A C 1
ATOM 757 O O . ILE A 1 88 ? 8.455 -13.157 -23.682 1.00 94.75 88 ILE A O 1
ATOM 761 N N . SER A 1 89 ? 9.344 -14.753 -22.395 1.00 93.62 89 SER A N 1
ATOM 762 C CA . SER A 1 89 ? 8.548 -15.842 -22.973 1.00 93.62 89 SER A CA 1
ATOM 763 C C . SER A 1 89 ? 7.137 -15.976 -22.399 1.00 93.62 89 SER A C 1
ATOM 765 O O . SER A 1 89 ? 6.276 -16.530 -23.076 1.00 93.62 89 SER A O 1
ATOM 767 N N . THR A 1 90 ? 6.880 -15.498 -21.175 1.00 95.12 90 THR A N 1
ATOM 768 C CA . THR A 1 90 ? 5.565 -15.624 -20.519 1.00 95.12 90 THR A CA 1
ATOM 769 C C . THR A 1 90 ? 5.191 -14.384 -19.699 1.00 95.12 90 THR A C 1
ATOM 771 O O . THR A 1 90 ? 6.067 -13.655 -19.231 1.00 95.12 90 THR A O 1
ATOM 774 N N . MET A 1 91 ? 3.894 -14.159 -19.455 1.00 94.81 91 MET A N 1
ATOM 775 C CA . MET A 1 91 ? 3.422 -13.032 -18.631 1.00 94.81 91 MET A CA 1
ATOM 776 C C . MET A 1 91 ? 3.885 -13.135 -17.170 1.00 94.81 91 MET A C 1
ATOM 778 O O . MET A 1 91 ? 4.191 -12.131 -16.529 1.00 94.81 91 MET A O 1
ATOM 782 N N . GLN A 1 92 ? 4.017 -14.349 -16.633 1.00 94.56 92 GLN A N 1
ATOM 783 C CA . GLN A 1 92 ? 4.545 -14.564 -15.282 1.00 94.56 92 GLN A CA 1
ATOM 784 C C . GLN A 1 92 ? 6.010 -14.116 -15.184 1.00 94.56 92 GLN A C 1
ATOM 786 O O . GLN A 1 92 ? 6.420 -13.557 -14.164 1.00 94.56 92 GLN A O 1
ATOM 791 N N . ALA A 1 93 ? 6.787 -14.324 -16.254 1.00 93.25 93 ALA A N 1
ATOM 792 C CA . ALA A 1 93 ? 8.146 -13.815 -16.341 1.00 93.25 93 ALA A CA 1
ATOM 793 C C . ALA A 1 93 ? 8.168 -12.280 -16.432 1.00 93.25 93 ALA A C 1
ATOM 795 O O . ALA A 1 93 ? 9.013 -11.680 -15.783 1.00 93.25 93 ALA A O 1
ATOM 796 N N . VAL A 1 94 ? 7.205 -11.629 -17.103 1.00 94.81 94 VAL A N 1
ATOM 797 C CA . VAL A 1 94 ? 7.081 -10.152 -17.089 1.00 94.81 94 VAL A CA 1
ATOM 798 C C . VAL A 1 94 ? 6.926 -9.629 -15.665 1.00 94.81 94 VAL A C 1
ATOM 800 O O . VAL A 1 94 ? 7.676 -8.750 -15.244 1.00 94.81 94 VAL A O 1
ATOM 803 N N . TRP A 1 95 ? 6.004 -10.202 -14.885 1.00 94.81 95 TRP A N 1
ATOM 804 C CA . TRP A 1 95 ? 5.829 -9.811 -13.486 1.00 94.81 95 TRP A CA 1
ATOM 805 C C . TRP A 1 95 ? 7.122 -9.961 -12.677 1.00 94.81 95 TRP A C 1
ATOM 807 O O . TRP A 1 95 ? 7.485 -9.066 -11.908 1.00 94.81 95 TRP A O 1
ATOM 817 N N . PHE A 1 96 ? 7.834 -11.073 -12.869 1.00 91.69 96 PHE A N 1
ATOM 818 C CA . PHE A 1 96 ? 9.069 -11.347 -12.145 1.00 91.69 96 PHE A CA 1
ATOM 819 C C . PHE A 1 96 ? 10.215 -10.413 -12.562 1.00 91.69 96 PHE A C 1
ATOM 821 O O . PHE A 1 96 ? 10.905 -9.886 -11.691 1.00 91.69 96 PHE A O 1
ATOM 828 N N . GLU A 1 97 ? 10.389 -10.150 -13.859 1.00 92.06 97 GLU A N 1
ATOM 829 C CA . GLU A 1 97 ? 11.401 -9.224 -14.381 1.00 92.06 97 GLU A CA 1
ATOM 830 C C . GLU A 1 97 ? 11.126 -7.774 -13.955 1.00 92.06 97 GLU A C 1
ATOM 832 O O . GLU A 1 97 ? 12.040 -7.093 -13.484 1.00 92.06 97 GLU A O 1
ATOM 837 N N . ASN A 1 98 ? 9.863 -7.328 -13.977 1.00 93.94 98 ASN A N 1
ATOM 838 C CA . ASN A 1 98 ? 9.468 -6.025 -13.429 1.00 93.94 98 ASN A CA 1
ATOM 839 C C . ASN A 1 98 ? 9.873 -5.915 -11.954 1.00 93.94 98 ASN A C 1
ATOM 841 O O . ASN A 1 98 ? 10.517 -4.951 -11.536 1.00 93.94 98 ASN A O 1
ATOM 845 N N . LEU A 1 99 ? 9.545 -6.935 -11.156 1.00 92.38 99 LEU A N 1
ATOM 846 C CA . LEU A 1 99 ? 9.868 -6.973 -9.736 1.00 92.38 99 LEU A CA 1
ATOM 847 C C . LEU A 1 99 ? 11.393 -6.978 -9.491 1.00 92.38 99 LEU A C 1
ATOM 849 O O . LEU A 1 99 ? 11.872 -6.260 -8.608 1.00 92.38 99 LEU A O 1
ATOM 853 N N . LYS A 1 100 ? 12.175 -7.734 -10.273 1.00 90.56 100 LYS A N 1
ATOM 854 C CA . LYS A 1 100 ? 13.650 -7.699 -10.229 1.00 90.56 100 LYS A CA 1
ATOM 855 C C . LYS A 1 100 ? 14.182 -6.306 -10.509 1.00 90.56 100 LYS A C 1
ATOM 857 O O . LYS A 1 100 ? 15.037 -5.819 -9.763 1.00 90.56 100 LYS A O 1
ATOM 862 N N . TRP A 1 101 ? 13.699 -5.678 -11.575 1.00 92.88 101 TRP A N 1
ATOM 863 C CA . TRP A 1 101 ? 14.150 -4.356 -11.969 1.00 92.88 101 TRP A CA 1
ATOM 864 C C . TRP A 1 101 ? 13.855 -3.333 -10.873 1.00 92.88 101 TRP A C 1
ATOM 866 O O . TRP A 1 101 ? 14.767 -2.638 -10.425 1.00 92.88 101 TRP A O 1
ATOM 876 N N . LEU A 1 102 ? 12.628 -3.327 -10.346 1.00 92.81 102 LEU A N 1
ATOM 877 C CA . LEU A 1 102 ? 12.206 -2.428 -9.274 1.00 92.81 102 LEU A CA 1
ATOM 878 C C . LEU A 1 102 ? 13.064 -2.579 -8.020 1.00 92.81 102 LEU A C 1
ATOM 880 O O . LEU A 1 102 ? 13.474 -1.578 -7.438 1.00 92.81 102 LEU A O 1
ATOM 884 N N . ILE A 1 103 ? 13.387 -3.806 -7.600 1.00 91.44 103 ILE A N 1
ATOM 885 C CA . ILE A 1 103 ? 14.239 -4.027 -6.424 1.00 91.44 103 ILE A CA 1
ATOM 886 C C . ILE A 1 103 ? 15.672 -3.542 -6.660 1.00 91.44 103 ILE A C 1
ATOM 888 O O . ILE A 1 103 ? 16.244 -2.912 -5.759 1.00 91.44 103 ILE A O 1
ATOM 892 N N . ASN A 1 104 ? 16.229 -3.782 -7.847 1.00 91.00 104 ASN A N 1
ATOM 893 C CA . ASN A 1 104 ? 17.613 -3.447 -8.183 1.00 91.00 104 ASN A CA 1
ATOM 894 C C . ASN A 1 104 ? 17.838 -1.954 -8.457 1.00 91.00 104 ASN A C 1
ATOM 896 O O . ASN A 1 104 ? 18.841 -1.399 -8.009 1.00 91.00 104 ASN A O 1
ATOM 900 N N . ALA A 1 105 ? 16.926 -1.298 -9.174 1.00 92.94 105 ALA A N 1
ATOM 901 C CA . ALA A 1 105 ? 17.077 0.093 -9.587 1.00 92.94 105 ALA A CA 1
ATOM 902 C C . ALA A 1 105 ? 17.097 1.045 -8.380 1.00 92.94 105 ALA A C 1
ATOM 904 O O . ALA A 1 105 ? 16.348 0.866 -7.418 1.00 92.94 105 ALA A O 1
ATOM 905 N N . SER A 1 106 ? 17.939 2.081 -8.405 1.00 91.81 106 SER A N 1
ATOM 906 C CA . SER A 1 106 ? 17.843 3.164 -7.418 1.00 91.81 106 SER A CA 1
ATOM 907 C C . SER A 1 106 ? 16.524 3.924 -7.600 1.00 91.81 106 SER A C 1
ATOM 909 O O . SER A 1 106 ? 15.961 3.942 -8.693 1.00 91.81 106 SER A O 1
ATOM 911 N N . VAL A 1 107 ? 16.032 4.576 -6.543 1.00 91.81 107 VAL A N 1
ATOM 912 C CA . VAL A 1 107 ? 14.837 5.434 -6.653 1.00 91.81 107 VAL A CA 1
ATOM 913 C C . VAL A 1 107 ? 15.054 6.552 -7.677 1.00 91.81 107 VAL A C 1
ATOM 915 O O . VAL A 1 107 ? 14.162 6.825 -8.467 1.00 91.81 107 VAL A O 1
ATOM 918 N N . GLU A 1 108 ? 16.258 7.123 -7.728 1.00 91.56 108 GLU A N 1
ATOM 919 C CA . GLU A 1 108 ? 16.655 8.106 -8.743 1.00 91.56 108 GLU A CA 1
ATOM 920 C C . GLU A 1 108 ? 16.493 7.565 -10.171 1.00 91.56 108 GLU A C 1
ATOM 922 O O . GLU A 1 108 ? 15.878 8.225 -11.003 1.00 91.56 108 GLU A O 1
ATOM 927 N N . ASN A 1 109 ? 16.964 6.343 -10.446 1.00 93.00 109 ASN A N 1
ATOM 928 C CA . ASN A 1 109 ? 16.818 5.734 -11.770 1.00 93.00 109 ASN A CA 1
ATOM 929 C C . ASN A 1 109 ? 15.349 5.459 -12.108 1.00 93.00 109 ASN A C 1
ATOM 931 O O . ASN A 1 109 ? 14.943 5.682 -13.242 1.00 93.00 109 ASN A O 1
ATOM 935 N N . ILE A 1 110 ? 14.547 5.009 -11.135 1.00 92.81 110 ILE A N 1
ATOM 936 C CA . ILE A 1 110 ? 13.105 4.792 -11.328 1.00 92.81 110 ILE A CA 1
ATOM 937 C C . ILE A 1 110 ? 12.413 6.109 -11.695 1.00 92.81 110 ILE A C 1
ATOM 939 O O . ILE A 1 110 ? 11.655 6.155 -12.659 1.00 92.81 110 ILE A O 1
ATOM 943 N N . LEU A 1 111 ? 12.692 7.183 -10.952 1.00 91.88 111 LEU A N 1
ATOM 944 C CA . LEU A 1 111 ? 12.091 8.495 -11.192 1.00 91.88 111 LEU A CA 1
ATOM 945 C C . LEU A 1 111 ? 12.543 9.105 -12.519 1.00 91.88 111 LEU A C 1
ATOM 947 O O . LEU A 1 111 ? 11.720 9.689 -13.217 1.00 91.88 111 LEU A O 1
ATOM 951 N N . LYS A 1 112 ? 13.813 8.932 -12.894 1.00 90.69 112 LYS A N 1
ATOM 952 C CA . LYS A 1 112 ? 14.329 9.370 -14.192 1.00 90.69 112 LYS A CA 1
ATOM 953 C C . LYS A 1 112 ? 13.611 8.664 -15.344 1.00 90.69 112 LYS A C 1
ATOM 955 O O . LYS A 1 112 ? 13.099 9.321 -16.241 1.00 90.69 112 LYS A O 1
ATOM 960 N N . GLU A 1 113 ? 13.520 7.338 -15.286 1.00 90.50 113 GLU A N 1
ATOM 961 C CA . GLU A 1 113 ? 12.800 6.540 -16.285 1.00 90.50 113 GLU A CA 1
ATOM 962 C C . GLU A 1 113 ? 11.322 6.934 -16.374 1.00 90.50 113 GLU A C 1
ATOM 964 O O . GLU A 1 113 ? 10.738 6.958 -17.457 1.00 90.50 113 GLU A O 1
ATOM 969 N N . TYR A 1 114 ? 10.705 7.243 -15.229 1.00 90.06 114 TYR A N 1
ATOM 970 C CA . TYR A 1 114 ? 9.319 7.696 -15.165 1.00 90.06 114 TYR A CA 1
ATOM 971 C C . TYR A 1 114 ? 9.152 9.068 -15.829 1.00 90.06 114 TYR A C 1
ATOM 973 O O . TYR A 1 114 ? 8.247 9.248 -16.640 1.00 90.06 114 TYR A O 1
ATOM 981 N N . GLN A 1 115 ? 10.046 10.015 -15.544 1.00 87.12 115 GLN A N 1
ATOM 982 C CA . GLN A 1 115 ? 10.039 11.344 -16.158 1.00 87.12 115 GLN A CA 1
ATOM 983 C C . GLN A 1 115 ? 10.216 11.264 -17.677 1.00 87.12 115 GLN A C 1
ATOM 985 O O . GLN A 1 115 ? 9.407 11.830 -18.407 1.00 87.12 115 GLN A O 1
ATOM 990 N N . GLU A 1 116 ? 11.188 10.487 -18.161 1.00 85.69 116 GLU A N 1
ATOM 991 C CA . GLU A 1 116 ? 11.407 10.272 -19.599 1.00 85.69 116 GLU A CA 1
ATOM 992 C C . GLU A 1 116 ? 10.168 9.653 -20.277 1.00 85.69 116 GLU A C 1
ATOM 994 O O . GLU A 1 116 ? 9.786 10.042 -21.387 1.00 85.69 116 GLU A O 1
ATOM 999 N N . ALA A 1 117 ? 9.480 8.729 -19.596 1.00 82.31 117 ALA A N 1
ATOM 1000 C CA . ALA A 1 117 ? 8.224 8.155 -20.078 1.00 82.31 117 ALA A CA 1
ATOM 1001 C C . ALA A 1 117 ? 7.078 9.181 -20.133 1.00 82.31 117 ALA A C 1
ATOM 1003 O O . ALA A 1 117 ? 6.258 9.140 -21.051 1.00 82.31 117 ALA A O 1
ATOM 1004 N N . MET A 1 118 ? 7.009 10.103 -19.170 1.00 79.50 118 MET A N 1
ATOM 1005 C CA . MET A 1 118 ? 5.977 11.143 -19.130 1.00 79.50 118 MET A CA 1
ATOM 1006 C C . MET A 1 118 ? 6.227 12.264 -20.147 1.00 79.50 118 MET A C 1
ATOM 1008 O O . MET A 1 118 ? 5.272 12.762 -20.737 1.00 79.50 118 MET A O 1
ATOM 1012 N N . GLU A 1 119 ? 7.483 12.636 -20.404 1.00 78.81 119 GLU A N 1
ATOM 1013 C CA . GLU A 1 119 ? 7.852 13.667 -21.388 1.00 78.81 119 GLU A CA 1
ATOM 1014 C C . GLU A 1 119 ? 7.610 13.224 -22.835 1.00 78.81 119 GLU A C 1
ATOM 1016 O O . GLU A 1 119 ? 7.257 14.029 -23.696 1.00 78.81 119 GLU A O 1
ATOM 1021 N N . THR A 1 120 ? 7.768 11.929 -23.108 1.00 71.56 120 THR A N 1
ATOM 1022 C CA . THR A 1 120 ? 7.570 11.348 -24.444 1.00 71.56 120 THR A CA 1
ATOM 1023 C C . THR A 1 120 ? 6.109 10.995 -24.741 1.00 71.56 120 THR A C 1
ATOM 1025 O O . THR A 1 120 ? 5.802 10.531 -25.840 1.00 71.56 120 THR A O 1
ATOM 1028 N N . ARG A 1 121 ? 5.193 11.250 -23.793 1.00 67.81 121 ARG A N 1
ATOM 1029 C CA . ARG A 1 121 ? 3.760 10.940 -23.882 1.00 67.81 121 ARG A CA 1
ATOM 1030 C C . ARG A 1 121 ? 3.084 11.794 -24.962 1.00 67.81 121 ARG A C 1
ATOM 1032 O O . ARG A 1 121 ? 2.954 13.007 -24.786 1.00 67.81 121 ARG A O 1
ATOM 1039 N N . PRO A 1 122 ? 2.566 11.195 -26.054 1.00 60.06 122 PRO A N 1
ATOM 1040 C CA . PRO A 1 122 ? 1.718 11.923 -26.984 1.00 60.06 122 PRO A CA 1
ATOM 1041 C C . PRO A 1 122 ? 0.488 12.414 -26.225 1.00 60.06 122 PRO A C 1
ATOM 1043 O O . PRO A 1 122 ? -0.174 11.648 -25.516 1.00 60.06 122 PRO A O 1
ATOM 1046 N N . SER A 1 123 ? 0.190 13.703 -26.338 1.00 55.56 123 SER A N 1
ATOM 1047 C CA . SER A 1 123 ? -0.938 14.305 -25.650 1.00 55.56 123 SER A CA 1
ATOM 1048 C C . SER A 1 123 ? -2.239 13.654 -26.141 1.00 55.56 123 SER A C 1
ATOM 1050 O O . SER A 1 123 ? -2.693 13.951 -27.242 1.00 55.56 123 SER A O 1
ATOM 1052 N N . HIS A 1 124 ? -2.828 12.809 -25.282 1.00 52.34 124 HIS A N 1
ATOM 1053 C CA . HIS A 1 124 ? -4.258 12.444 -25.195 1.00 52.34 124 HIS A CA 1
ATOM 1054 C C . HIS A 1 124 ? -4.681 10.981 -25.459 1.00 52.34 124 HIS A C 1
ATOM 1056 O O . HIS A 1 124 ? -5.881 10.740 -25.574 1.00 52.34 124 HIS A O 1
ATOM 1062 N N . SER A 1 125 ? -3.802 9.967 -25.436 1.00 58.22 125 SER A N 1
ATOM 1063 C CA . SER A 1 125 ? -4.303 8.588 -25.237 1.00 58.22 125 SER A CA 1
ATOM 1064 C C . SER A 1 125 ? -3.385 7.691 -24.404 1.00 58.22 125 SER A C 1
ATOM 1066 O O . SER A 1 125 ? -2.179 7.612 -24.626 1.00 58.22 125 SER A O 1
ATOM 1068 N N . ILE A 1 126 ? -3.979 6.986 -23.432 1.00 56.69 126 ILE A N 1
ATOM 1069 C CA . ILE A 1 126 ? -3.332 5.890 -22.686 1.00 56.69 126 ILE A CA 1
ATOM 1070 C C . ILE A 1 126 ? -2.848 4.811 -23.670 1.00 56.69 126 ILE A C 1
ATOM 1072 O O . ILE A 1 126 ? -1.755 4.277 -23.515 1.00 56.69 126 ILE A O 1
ATOM 1076 N N . GLU A 1 127 ? -3.598 4.578 -24.751 1.00 56.59 127 GLU A N 1
ATOM 1077 C CA . GLU A 1 127 ? -3.232 3.655 -25.832 1.00 56.59 127 GLU A CA 1
ATOM 1078 C C . GLU A 1 127 ? -1.886 3.992 -26.497 1.00 56.59 127 GLU A C 1
ATOM 1080 O O . GLU A 1 127 ? -1.134 3.082 -26.843 1.00 56.59 127 GLU A O 1
ATOM 1085 N N . ALA A 1 128 ? -1.544 5.276 -26.658 1.00 57.00 128 ALA A N 1
ATOM 1086 C CA . ALA A 1 128 ? -0.271 5.677 -27.259 1.00 57.00 128 ALA A CA 1
ATOM 1087 C C . ALA A 1 128 ? 0.928 5.455 -26.317 1.00 57.00 128 ALA A C 1
ATOM 1089 O O . ALA A 1 128 ? 2.037 5.192 -26.786 1.00 57.00 128 ALA A O 1
ATOM 1090 N N . VAL A 1 129 ? 0.706 5.520 -24.999 1.00 53.94 129 VAL A N 1
ATOM 1091 C CA . VAL A 1 129 ? 1.727 5.256 -23.966 1.00 53.94 129 VAL A CA 1
ATOM 1092 C C . VAL A 1 129 ? 2.046 3.770 -23.885 1.00 53.94 129 VAL A C 1
ATOM 1094 O O . VAL A 1 129 ? 3.214 3.386 -23.882 1.00 53.94 129 VAL A O 1
ATOM 1097 N N . LEU A 1 130 ? 1.002 2.940 -23.885 1.00 59.00 130 LEU A N 1
ATOM 1098 C CA . LEU A 1 130 ? 1.116 1.487 -23.804 1.00 59.00 130 LEU A CA 1
ATOM 1099 C C . LEU A 1 130 ? 1.881 0.884 -24.992 1.00 59.00 130 LEU A C 1
ATOM 1101 O O . LEU A 1 130 ? 2.637 -0.065 -24.807 1.00 59.00 130 LEU A O 1
ATOM 1105 N N . LYS A 1 131 ? 1.732 1.458 -26.194 1.00 58.22 131 LYS A N 1
ATOM 1106 C CA . LYS A 1 131 ? 2.317 0.904 -27.429 1.00 58.22 131 LYS A CA 1
ATOM 1107 C C . LYS A 1 131 ? 3.751 1.324 -27.754 1.00 58.22 131 LYS A C 1
ATOM 1109 O O . LYS A 1 131 ? 4.390 0.720 -28.611 1.00 58.22 131 LYS A O 1
ATOM 1114 N N . SER A 1 132 ? 4.262 2.403 -27.160 1.00 58.16 132 SER A N 1
ATOM 1115 C CA . SER A 1 132 ? 5.484 3.057 -27.665 1.00 58.16 132 SER A CA 1
ATOM 1116 C C . SER A 1 132 ? 6.717 2.892 -26.779 1.00 58.16 132 SER A C 1
ATOM 1118 O O . SER A 1 132 ? 7.840 3.066 -27.264 1.00 58.16 132 SER A O 1
ATOM 1120 N N . ARG A 1 133 ? 6.553 2.531 -25.499 1.00 73.38 133 ARG A N 1
ATOM 1121 C CA . ARG A 1 133 ? 7.674 2.531 -24.558 1.00 73.38 133 ARG A CA 1
ATOM 1122 C C . ARG A 1 133 ? 8.492 1.240 -24.605 1.00 73.38 133 ARG A C 1
ATOM 1124 O O . ARG A 1 133 ? 8.064 0.174 -24.175 1.00 73.38 133 ARG A O 1
ATOM 1131 N N . LYS A 1 134 ? 9.740 1.388 -25.044 1.00 79.31 134 LYS A N 1
ATOM 1132 C CA . LYS A 1 134 ? 10.780 0.355 -25.053 1.00 79.31 134 LYS A CA 1
ATOM 1133 C C . LYS A 1 134 ? 11.702 0.539 -23.851 1.00 79.31 134 LYS A C 1
ATOM 1135 O O . LYS A 1 134 ? 12.691 1.257 -23.938 1.00 79.31 134 LYS A O 1
ATOM 1140 N N . GLY A 1 135 ? 11.321 -0.047 -22.718 1.00 86.00 135 GLY A N 1
ATOM 1141 C CA . GLY A 1 135 ? 12.060 0.056 -21.460 1.00 86.00 135 GLY A CA 1
ATOM 1142 C C . GLY A 1 135 ? 12.235 -1.294 -20.756 1.00 86.00 135 GLY A C 1
ATOM 1143 O O . GLY A 1 135 ? 11.576 -2.272 -21.126 1.00 86.00 135 GLY A O 1
ATOM 1144 N N . PRO A 1 136 ? 13.096 -1.339 -19.720 1.00 88.50 136 PRO A N 1
ATOM 1145 C CA . PRO A 1 136 ? 13.425 -2.560 -18.976 1.00 88.50 136 PRO A CA 1
ATOM 1146 C C . PRO A 1 136 ? 12.316 -3.023 -18.015 1.00 88.50 136 PRO A C 1
ATOM 1148 O O . PRO A 1 136 ? 12.425 -4.087 -17.417 1.00 88.50 136 PRO A O 1
ATOM 1151 N N . ILE A 1 137 ? 11.270 -2.214 -17.846 1.00 92.06 137 ILE A N 1
ATOM 1152 C CA . ILE A 1 137 ? 10.078 -2.499 -17.047 1.00 92.06 137 ILE A CA 1
ATOM 1153 C C . ILE A 1 137 ? 8.845 -2.187 -17.894 1.00 92.06 137 ILE A C 1
ATOM 1155 O O . ILE A 1 137 ? 8.860 -1.249 -18.701 1.00 92.06 137 ILE A O 1
ATOM 1159 N N . TYR A 1 138 ? 7.777 -2.958 -17.703 1.00 91.88 138 TYR A N 1
ATOM 1160 C CA . TYR A 1 138 ? 6.491 -2.689 -18.331 1.00 91.88 138 TYR A CA 1
ATOM 1161 C C . TYR A 1 138 ? 5.983 -1.270 -18.011 1.00 91.88 138 TYR A C 1
ATOM 1163 O O . TYR A 1 138 ? 6.127 -0.772 -16.892 1.00 91.88 138 TYR A O 1
ATOM 1171 N N . ALA A 1 139 ? 5.412 -0.593 -19.011 1.00 88.19 139 ALA A N 1
ATOM 1172 C CA . ALA A 1 139 ? 5.103 0.835 -18.940 1.00 88.19 139 ALA A CA 1
ATOM 1173 C C . ALA A 1 139 ? 4.085 1.180 -17.845 1.00 88.19 139 ALA A C 1
ATOM 1175 O O . ALA A 1 139 ? 4.314 2.137 -17.111 1.00 88.19 139 ALA A O 1
ATOM 1176 N N . VAL A 1 140 ? 3.025 0.375 -17.700 1.00 86.00 140 VAL A N 1
ATOM 1177 C CA . VAL A 1 140 ? 1.992 0.571 -16.664 1.00 86.00 140 VAL A CA 1
ATOM 1178 C C . VAL A 1 140 ? 2.590 0.482 -15.270 1.00 86.00 140 VAL A C 1
ATOM 1180 O O . VAL A 1 140 ? 2.310 1.330 -14.430 1.00 86.00 140 VAL A O 1
ATOM 1183 N N . GLU A 1 141 ? 3.459 -0.504 -15.042 1.00 89.81 141 GLU A N 1
ATOM 1184 C CA . GLU A 1 141 ? 4.096 -0.666 -13.736 1.00 89.81 141 GLU A CA 1
ATOM 1185 C C . GLU A 1 141 ? 5.023 0.500 -13.429 1.00 89.81 141 GLU A C 1
ATOM 1187 O O . GLU A 1 141 ? 5.044 0.984 -12.303 1.00 89.81 141 GLU A O 1
ATOM 1192 N N . LEU A 1 142 ? 5.768 1.009 -14.416 1.00 91.06 142 LEU A N 1
ATOM 1193 C CA . LEU A 1 142 ? 6.562 2.203 -14.161 1.00 91.06 142 LEU A CA 1
ATOM 1194 C C . LEU A 1 142 ? 5.696 3.427 -13.880 1.00 91.06 142 LEU A C 1
ATOM 1196 O O . LEU A 1 142 ? 6.060 4.206 -13.006 1.00 91.06 142 LEU A O 1
ATOM 1200 N N . GLU A 1 143 ? 4.605 3.620 -14.620 1.00 87.38 143 GLU A N 1
ATOM 1201 C CA . GLU A 1 143 ? 3.704 4.752 -14.399 1.00 87.38 143 GLU A CA 1
ATOM 1202 C C . GLU A 1 143 ? 3.133 4.694 -12.981 1.00 87.38 143 GLU A C 1
ATOM 1204 O O . GLU A 1 143 ? 3.265 5.667 -12.246 1.00 87.38 143 GLU A O 1
ATOM 1209 N N . GLU A 1 144 ? 2.627 3.538 -12.539 1.00 87.88 144 GLU A N 1
ATOM 1210 C CA . GLU A 1 144 ? 2.120 3.387 -11.174 1.00 87.88 144 GLU A CA 1
ATOM 1211 C C . GLU A 1 144 ? 3.220 3.588 -10.1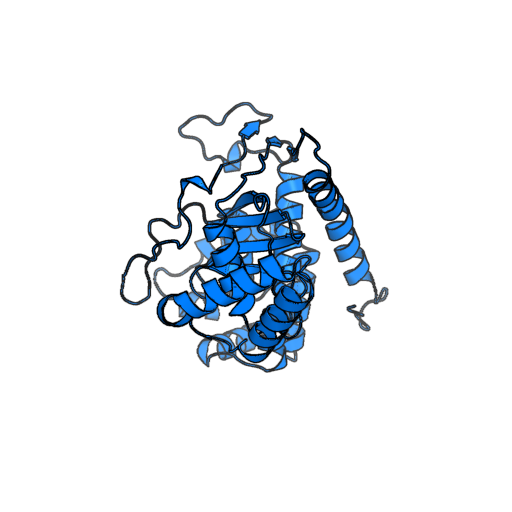18 1.00 87.88 144 GLU A C 1
ATOM 1213 O O . GLU A 1 144 ? 3.043 4.360 -9.173 1.00 87.88 144 GLU A O 1
ATOM 1218 N N . PHE A 1 145 ? 4.374 2.927 -10.255 1.00 91.19 145 PHE A N 1
ATOM 1219 C CA . PHE A 1 145 ? 5.463 3.070 -9.285 1.00 91.19 145 PHE A CA 1
ATOM 1220 C C . PHE A 1 145 ? 6.006 4.500 -9.238 1.00 91.19 145 PHE A C 1
ATOM 1222 O O . PHE A 1 145 ? 6.243 5.035 -8.153 1.00 91.19 145 PHE A O 1
ATOM 1229 N N . GLY A 1 146 ? 6.223 5.106 -10.402 1.00 91.12 146 GLY A N 1
ATOM 1230 C CA . GLY A 1 146 ? 6.732 6.461 -10.551 1.00 91.12 146 GLY A CA 1
ATOM 1231 C C . GLY A 1 146 ? 5.772 7.492 -9.973 1.00 91.12 146 GLY A C 1
ATOM 1232 O O . GLY A 1 146 ? 6.206 8.327 -9.180 1.00 91.12 146 GLY A O 1
ATOM 1233 N N . ASP A 1 147 ? 4.477 7.370 -10.268 1.00 88.12 147 ASP A N 1
ATOM 1234 C CA . ASP A 1 147 ? 3.432 8.248 -9.741 1.00 88.12 147 ASP A CA 1
ATOM 1235 C C . ASP A 1 147 ? 3.359 8.177 -8.209 1.00 88.12 147 ASP A C 1
ATOM 1237 O O . ASP A 1 147 ? 3.444 9.204 -7.534 1.00 88.12 147 ASP A O 1
ATOM 1241 N N . ILE A 1 148 ? 3.356 6.970 -7.622 1.00 90.81 148 ILE A N 1
ATOM 1242 C CA . ILE A 1 148 ? 3.403 6.821 -6.157 1.00 90.81 148 ILE A CA 1
ATOM 1243 C C . ILE A 1 148 ? 4.663 7.473 -5.591 1.00 90.81 148 ILE A C 1
ATOM 1245 O O . ILE A 1 148 ? 4.611 8.202 -4.596 1.00 90.81 148 ILE A O 1
ATOM 1249 N N . MET A 1 149 ? 5.824 7.194 -6.182 1.00 92.06 149 MET A N 1
ATOM 1250 C CA . MET A 1 149 ? 7.097 7.695 -5.675 1.00 92.06 149 MET A CA 1
ATOM 1251 C C . MET A 1 149 ? 7.177 9.222 -5.740 1.00 92.06 149 MET A C 1
ATOM 1253 O O . MET A 1 149 ? 7.612 9.826 -4.755 1.00 92.06 149 MET A O 1
ATOM 1257 N N . ALA A 1 150 ? 6.702 9.825 -6.828 1.00 89.00 150 ALA A N 1
ATOM 1258 C CA . ALA A 1 150 ? 6.784 11.256 -7.092 1.00 89.00 150 ALA A CA 1
ATOM 1259 C C . ALA A 1 150 ? 5.668 12.080 -6.432 1.00 89.00 150 ALA A C 1
ATOM 1261 O O . ALA A 1 150 ? 5.913 13.226 -6.061 1.00 89.00 150 ALA A O 1
ATOM 1262 N N . HIS A 1 151 ? 4.463 11.523 -6.284 1.00 88.44 151 HIS A N 1
ATOM 1263 C CA . HIS A 1 151 ? 3.254 12.304 -5.986 1.00 88.44 151 HIS A CA 1
ATOM 1264 C C . HIS A 1 151 ? 2.493 11.845 -4.740 1.00 88.44 151 HIS A C 1
ATOM 1266 O O . HIS A 1 151 ? 1.380 12.315 -4.492 1.00 88.44 151 HIS A O 1
ATOM 1272 N N . SER A 1 152 ? 3.079 10.952 -3.932 1.00 91.88 152 SER A N 1
ATOM 1273 C CA . SER A 1 152 ? 2.490 10.538 -2.657 1.00 91.88 152 SER A CA 1
ATOM 1274 C C . SER A 1 152 ? 3.228 11.093 -1.433 1.00 91.88 152 SER A C 1
ATOM 1276 O O . SER A 1 152 ? 4.445 10.923 -1.286 1.00 91.88 152 SER A O 1
ATOM 1278 N N . MET A 1 153 ? 2.468 11.636 -0.485 1.00 92.50 153 MET A N 1
ATOM 1279 C CA . MET A 1 153 ? 2.921 11.877 0.884 1.00 92.50 153 MET A CA 1
ATOM 1280 C C . MET A 1 153 ? 2.760 10.614 1.743 1.00 92.50 153 MET A C 1
ATOM 1282 O O . MET A 1 153 ? 2.094 9.659 1.340 1.00 92.50 153 MET A O 1
ATOM 1286 N N . VAL A 1 154 ? 3.380 10.602 2.926 1.00 95.31 154 VAL A N 1
ATOM 1287 C CA . VAL A 1 154 ? 3.266 9.504 3.898 1.00 95.31 154 VAL A CA 1
ATOM 1288 C C . VAL A 1 154 ? 2.633 10.015 5.185 1.00 95.31 154 VAL A C 1
ATOM 1290 O O . VAL A 1 154 ? 3.169 10.924 5.817 1.00 95.31 154 VAL A O 1
ATOM 1293 N N . CYS A 1 155 ? 1.548 9.372 5.609 1.00 96.06 155 CYS A N 1
ATOM 1294 C CA . CYS A 1 155 ? 0.892 9.602 6.891 1.00 96.06 155 CYS A CA 1
ATOM 1295 C C . CYS A 1 155 ? 1.004 8.361 7.787 1.00 96.06 155 CYS A C 1
ATOM 1297 O O . CYS A 1 155 ? 1.057 7.226 7.304 1.00 96.06 155 CYS A O 1
ATOM 1299 N N . ILE A 1 156 ? 1.024 8.572 9.106 1.00 96.50 156 ILE A N 1
ATOM 1300 C CA . ILE A 1 156 ? 1.020 7.497 10.105 1.00 96.50 156 ILE A CA 1
ATOM 1301 C C . ILE A 1 156 ? -0.275 7.600 10.899 1.00 96.50 156 ILE A C 1
ATOM 1303 O O . ILE A 1 156 ? -0.459 8.521 11.696 1.00 96.50 156 ILE A O 1
ATOM 1307 N N . TRP A 1 157 ? -1.177 6.653 10.671 1.00 97.62 157 TRP A N 1
ATOM 1308 C CA . TRP A 1 157 ? -2.474 6.605 11.328 1.00 97.62 157 TRP A CA 1
ATOM 1309 C C . TRP A 1 157 ? -2.449 5.631 12.496 1.00 97.62 157 TRP A C 1
ATOM 1311 O O . TRP A 1 157 ? -1.961 4.505 12.389 1.00 97.62 157 TRP A O 1
ATOM 1321 N N . GLU A 1 158 ? -3.007 6.076 13.611 1.00 97.06 158 GLU A N 1
ATOM 1322 C CA . GLU A 1 158 ? -3.136 5.331 14.848 1.00 97.06 158 GLU A CA 1
ATOM 1323 C C . GLU A 1 158 ? -4.616 5.079 15.156 1.00 97.06 158 GLU A C 1
ATOM 1325 O O . GLU A 1 158 ? -5.435 5.998 15.180 1.00 97.06 158 GLU A O 1
ATOM 1330 N N . ALA A 1 159 ? -4.965 3.821 15.414 1.00 97.81 159 ALA A N 1
ATOM 1331 C CA . ALA A 1 159 ? -6.293 3.452 15.867 1.00 97.81 159 ALA A CA 1
ATOM 1332 C C . ALA A 1 159 ? -6.501 3.926 17.319 1.00 97.81 159 ALA A C 1
ATOM 1334 O O . ALA A 1 159 ? -5.657 3.667 18.184 1.00 97.81 159 ALA A O 1
ATOM 1335 N N . PRO A 1 160 ? -7.636 4.573 17.630 1.00 97.44 160 PRO A N 1
ATOM 1336 C CA . PRO A 1 160 ? -7.935 5.036 18.974 1.00 97.44 160 PRO A CA 1
ATOM 1337 C C . PRO A 1 160 ? -8.299 3.857 19.881 1.00 97.44 160 PRO A C 1
ATOM 1339 O O . PRO A 1 160 ? -8.702 2.780 19.431 1.00 97.44 160 PRO A O 1
ATOM 1342 N N . ALA A 1 161 ? -8.268 4.086 21.194 1.00 94.50 161 ALA A N 1
ATOM 1343 C CA . ALA A 1 161 ? -8.668 3.079 22.171 1.00 94.50 161 ALA A CA 1
ATOM 1344 C C . ALA A 1 161 ? -10.076 2.507 21.888 1.00 94.50 161 ALA A C 1
ATOM 1346 O O . ALA A 1 161 ? -11.077 3.226 21.762 1.00 94.50 161 ALA A O 1
ATOM 1347 N N . GLY A 1 162 ? -10.160 1.176 21.817 1.00 94.56 162 GLY A N 1
ATOM 1348 C CA . GLY A 1 162 ? -11.401 0.445 21.547 1.00 94.56 162 GLY A CA 1
ATOM 1349 C C . GLY A 1 162 ? -11.773 0.315 20.064 1.00 94.56 162 GLY A C 1
ATOM 1350 O O . GLY A 1 162 ? -12.895 -0.109 19.778 1.00 94.56 162 GLY A O 1
ATOM 1351 N N . ALA A 1 163 ? -10.869 0.669 19.151 1.00 97.50 163 ALA A N 1
ATOM 1352 C CA . ALA A 1 163 ? -10.884 0.267 17.747 1.00 97.50 163 ALA A CA 1
ATOM 1353 C C . ALA A 1 163 ? -9.516 -0.325 17.370 1.00 97.50 163 ALA A C 1
ATOM 1355 O O . ALA A 1 163 ? -8.531 -0.129 18.081 1.00 97.50 163 ALA A O 1
ATOM 1356 N N . GLU A 1 164 ? -9.466 -1.077 16.275 1.00 97.50 164 GLU A N 1
ATOM 1357 C CA . GLU A 1 164 ? -8.221 -1.635 15.748 1.00 97.50 164 GLU A CA 1
ATOM 1358 C C . GLU A 1 164 ? -8.337 -1.870 14.242 1.00 97.50 164 GLU A C 1
ATOM 1360 O O . GLU A 1 164 ? -9.435 -2.127 13.733 1.00 97.50 164 GLU A O 1
ATOM 1365 N N . PHE A 1 165 ? -7.205 -1.810 13.550 1.00 97.88 165 PHE A N 1
ATOM 1366 C CA . PHE A 1 165 ? -7.105 -2.226 12.160 1.00 97.88 165 PHE A CA 1
ATOM 1367 C C . PHE A 1 165 ? -7.081 -3.756 12.048 1.00 97.88 165 PHE A C 1
ATOM 1369 O O . PHE A 1 165 ? -6.469 -4.450 12.864 1.00 97.88 165 PHE A O 1
ATOM 1376 N N . ILE A 1 166 ? -7.738 -4.284 11.019 1.00 96.25 166 ILE A N 1
ATOM 1377 C CA . ILE A 1 166 ? -7.725 -5.709 10.683 1.00 96.25 166 ILE A CA 1
ATOM 1378 C C . ILE A 1 166 ? -6.475 -6.017 9.860 1.00 96.25 166 ILE A C 1
ATOM 1380 O O . ILE A 1 166 ? -6.124 -5.275 8.943 1.00 96.25 166 ILE A O 1
ATOM 1384 N N . LEU A 1 167 ? -5.838 -7.146 10.161 1.00 95.00 167 LEU A N 1
ATOM 1385 C CA . LEU A 1 167 ? -4.753 -7.702 9.366 1.00 95.00 167 LEU A CA 1
ATOM 1386 C C . LEU A 1 167 ? -5.293 -8.752 8.387 1.00 95.00 167 LEU A C 1
ATOM 1388 O O . LEU A 1 167 ? -6.139 -9.571 8.736 1.00 95.00 167 LEU A O 1
ATOM 1392 N N . SER A 1 168 ? -4.797 -8.743 7.158 1.00 92.62 168 SER A N 1
ATOM 1393 C CA . SER A 1 168 ? -5.119 -9.700 6.098 1.00 92.62 168 SER A CA 1
ATOM 1394 C C . SER A 1 168 ? -3.972 -9.756 5.089 1.00 92.62 168 SER A C 1
ATOM 1396 O O . SER A 1 168 ? -3.058 -8.931 5.131 1.00 92.62 168 SER A O 1
ATOM 1398 N N . GLU A 1 169 ? -4.049 -10.666 4.121 1.00 87.19 169 GLU A N 1
ATOM 1399 C CA . GLU A 1 169 ? -3.164 -10.658 2.941 1.00 87.19 169 GLU A CA 1
ATOM 1400 C C . GLU A 1 169 ? -3.236 -9.350 2.121 1.00 87.19 169 GLU A C 1
ATOM 1402 O O . GLU A 1 169 ? -2.333 -9.049 1.348 1.00 87.19 169 GLU A O 1
ATOM 1407 N N . GLY A 1 170 ? -4.283 -8.542 2.318 1.00 83.81 170 GLY A N 1
ATOM 1408 C CA . GLY A 1 170 ? -4.480 -7.244 1.679 1.00 83.81 170 GLY A CA 1
ATOM 1409 C C . GLY A 1 170 ? -3.826 -6.055 2.355 1.00 83.81 170 GLY A C 1
ATOM 1410 O O . GLY A 1 170 ? -3.962 -4.938 1.870 1.00 83.81 170 GLY A O 1
ATOM 1411 N N . CYS A 1 171 ? -3.165 -6.251 3.492 1.00 88.75 171 CYS A N 1
ATOM 1412 C CA . CYS A 1 171 ? -2.668 -5.140 4.299 1.00 88.75 171 CYS A CA 1
ATOM 1413 C C . CYS A 1 171 ? -1.471 -4.407 3.706 1.00 88.75 171 CYS A C 1
ATOM 1415 O O . CYS A 1 171 ? -1.057 -3.416 4.290 1.00 88.75 171 CYS A O 1
ATOM 1417 N N . PHE A 1 172 ? -0.932 -4.859 2.576 1.00 87.69 172 PHE A N 1
ATOM 1418 C CA . PHE A 1 172 ? 0.114 -4.165 1.837 1.00 87.69 172 PHE A CA 1
ATOM 1419 C C . PHE A 1 172 ? -0.462 -3.642 0.523 1.00 87.69 172 PHE A C 1
ATOM 1421 O O . PHE A 1 172 ? -0.370 -4.308 -0.503 1.00 87.69 172 PHE A O 1
ATOM 1428 N N . GLY A 1 173 ? -1.074 -2.456 0.571 1.00 88.00 173 GLY A N 1
ATOM 1429 C CA . GLY A 1 173 ? -1.579 -1.769 -0.618 1.00 88.00 173 GLY A CA 1
ATOM 1430 C C . GLY A 1 173 ? -3.061 -1.991 -0.918 1.00 88.00 173 GLY A C 1
ATOM 1431 O O . GLY A 1 173 ? -3.473 -1.853 -2.066 1.00 88.00 173 GLY A O 1
ATOM 1432 N N . ALA A 1 174 ? -3.885 -2.296 0.092 1.00 92.25 174 ALA A N 1
ATOM 1433 C CA . ALA A 1 174 ? -5.317 -2.007 -0.016 1.00 92.25 174 ALA A CA 1
ATOM 1434 C C . ALA A 1 174 ? -5.489 -0.510 -0.304 1.00 92.25 174 ALA A C 1
ATOM 1436 O O . ALA A 1 174 ? -4.747 0.295 0.253 1.00 92.25 174 ALA A O 1
ATOM 1437 N N . PHE A 1 175 ? -6.430 -0.122 -1.156 1.00 92.75 175 PHE A N 1
ATOM 1438 C CA . PHE A 1 175 ? -6.514 1.265 -1.599 1.00 92.75 175 PHE A CA 1
ATOM 1439 C C . PHE A 1 175 ? -7.944 1.778 -1.674 1.00 92.75 175 PHE A C 1
ATOM 1441 O O . PHE A 1 175 ? -8.895 1.012 -1.822 1.00 92.75 175 PHE A O 1
ATOM 1448 N N . GLU A 1 176 ? -8.062 3.094 -1.572 1.00 90.62 176 GLU A N 1
ATOM 1449 C CA . GLU A 1 176 ? -9.252 3.840 -1.948 1.00 90.62 176 GLU A CA 1
ATOM 1450 C C . GLU A 1 176 ? -9.036 4.496 -3.313 1.00 90.62 176 GLU A C 1
ATOM 1452 O O . GLU A 1 176 ? -7.939 4.971 -3.602 1.00 90.62 176 GLU A O 1
ATOM 1457 N N . GLY A 1 177 ? -10.084 4.554 -4.130 1.00 83.88 177 GLY A N 1
ATOM 1458 C CA . GLY A 1 177 ? -10.100 5.206 -5.432 1.00 83.88 177 GLY A CA 1
ATOM 1459 C C . GLY A 1 177 ? -10.429 4.194 -6.518 1.00 83.88 177 GLY A C 1
ATOM 1460 O O . GLY A 1 177 ? -11.126 3.209 -6.275 1.00 83.88 177 GLY A O 1
ATOM 1461 N N . THR A 1 178 ? -9.909 4.424 -7.718 1.00 71.81 178 THR A N 1
ATOM 1462 C CA . THR A 1 178 ? -10.058 3.488 -8.840 1.00 71.81 178 THR A CA 1
ATOM 1463 C C . THR A 1 178 ? -8.719 2.893 -9.227 1.00 71.81 178 THR A C 1
ATOM 1465 O O . THR A 1 178 ? -7.668 3.463 -8.936 1.00 71.81 178 THR A O 1
ATOM 1468 N N . LEU A 1 179 ? -8.752 1.743 -9.902 1.00 66.88 179 LEU A N 1
ATOM 1469 C CA . LEU A 1 179 ? -7.562 1.191 -10.544 1.00 66.88 179 LEU A CA 1
ATOM 1470 C C . LEU A 1 179 ? -6.969 2.246 -11.493 1.00 66.88 179 LEU A C 1
ATOM 1472 O O . LEU A 1 179 ? -7.661 2.739 -12.383 1.00 66.88 179 LEU A O 1
ATOM 1476 N N . GLY A 1 180 ? -5.709 2.615 -11.253 1.00 67.56 180 GLY A N 1
ATOM 1477 C CA . GLY A 1 180 ? -4.991 3.681 -11.962 1.00 67.56 180 GLY A CA 1
ATOM 1478 C C . GLY A 1 180 ? -5.007 5.051 -11.273 1.00 67.56 180 GLY A C 1
ATOM 1479 O O . GLY A 1 180 ? -4.084 5.826 -11.484 1.00 67.56 180 GLY A O 1
ATOM 1480 N N . PHE A 1 181 ? -5.982 5.334 -10.399 1.00 75.31 181 PHE A N 1
ATOM 1481 C CA . PHE A 1 181 ? -6.045 6.580 -9.614 1.00 75.31 181 PHE A CA 1
ATOM 1482 C C . PHE A 1 181 ? -6.426 6.339 -8.142 1.00 75.31 181 PHE A C 1
ATOM 1484 O O . PHE A 1 181 ? -7.448 6.848 -7.666 1.00 75.31 181 PHE A O 1
ATOM 1491 N N . PRO A 1 182 ? -5.658 5.531 -7.397 1.00 86.38 182 PRO A N 1
ATOM 1492 C CA . PRO A 1 182 ? -5.871 5.387 -5.964 1.00 86.38 182 PRO A CA 1
ATOM 1493 C C . PRO A 1 182 ? -5.441 6.653 -5.213 1.00 86.38 182 PRO A C 1
ATOM 1495 O O . PRO A 1 182 ? -4.327 7.147 -5.381 1.00 86.38 182 PRO A O 1
ATOM 1498 N N . ILE A 1 183 ? -6.324 7.143 -4.348 1.00 90.56 183 ILE A N 1
ATOM 1499 C CA . ILE A 1 183 ? -6.106 8.327 -3.511 1.00 90.56 183 ILE A CA 1
ATOM 1500 C C . ILE A 1 183 ? -5.256 7.950 -2.300 1.00 90.56 183 ILE A C 1
ATOM 1502 O O . ILE A 1 183 ? -4.230 8.578 -2.026 1.00 90.56 183 ILE A O 1
ATOM 1506 N N . HIS A 1 184 ? -5.656 6.875 -1.618 1.00 94.06 184 HIS A N 1
ATOM 1507 C CA . HIS A 1 184 ? -4.979 6.332 -0.446 1.00 94.06 184 HIS A CA 1
ATOM 1508 C C . HIS A 1 184 ? -4.534 4.914 -0.720 1.00 94.06 184 HIS A C 1
ATOM 1510 O O . HIS A 1 184 ? -5.317 4.096 -1.197 1.00 94.06 184 HIS A O 1
ATOM 1516 N N . ARG A 1 185 ? -3.304 4.587 -0.331 1.00 95.12 185 ARG A N 1
ATOM 1517 C CA . ARG A 1 185 ? -2.837 3.204 -0.212 1.00 95.12 185 ARG A CA 1
ATOM 1518 C C . ARG A 1 185 ? -2.505 2.910 1.242 1.00 95.12 185 ARG A C 1
ATOM 1520 O O . ARG A 1 185 ? -1.659 3.570 1.844 1.00 95.12 185 ARG A O 1
ATOM 1527 N N . PHE A 1 186 ? -3.170 1.905 1.791 1.00 96.06 186 PHE A N 1
ATOM 1528 C CA . PHE A 1 186 ? -3.082 1.479 3.176 1.00 96.06 186 PHE A CA 1
ATOM 1529 C C . PHE A 1 186 ? -2.077 0.343 3.334 1.00 96.06 186 PHE A C 1
ATOM 1531 O O . PHE A 1 186 ? -2.183 -0.720 2.716 1.00 96.06 186 PHE A O 1
ATOM 1538 N N . PHE A 1 187 ? -1.131 0.567 4.239 1.00 96.31 187 PHE A N 1
ATOM 1539 C CA . PHE A 1 187 ? -0.152 -0.402 4.697 1.00 96.31 187 PHE A CA 1
ATOM 1540 C C . PHE A 1 187 ? -0.384 -0.652 6.189 1.00 96.31 187 PHE A C 1
ATOM 1542 O O . PHE A 1 187 ? 0.191 0.020 7.050 1.00 96.31 187 PHE A O 1
ATOM 1549 N N . VAL A 1 188 ? -1.291 -1.577 6.512 1.00 95.94 188 VAL A N 1
ATOM 1550 C CA . VAL A 1 188 ? -1.640 -1.900 7.903 1.00 95.94 188 VAL A CA 1
ATOM 1551 C C . VAL A 1 188 ? -0.529 -2.760 8.498 1.00 95.94 188 VAL A C 1
ATOM 1553 O O . VAL A 1 188 ? -0.422 -3.952 8.222 1.00 95.94 188 VAL A O 1
ATOM 1556 N N . ILE A 1 189 ? 0.304 -2.136 9.328 1.00 94.44 189 ILE A N 1
ATOM 1557 C CA . ILE A 1 189 ? 1.493 -2.761 9.921 1.00 94.44 189 ILE A CA 1
ATOM 1558 C C . ILE A 1 189 ? 1.210 -3.388 11.291 1.00 94.44 189 ILE A C 1
ATOM 1560 O O . ILE A 1 189 ? 2.002 -4.191 11.774 1.00 94.44 189 ILE A O 1
ATOM 1564 N N . SER A 1 190 ? 0.105 -3.025 11.949 1.00 95.12 190 SER A N 1
ATOM 1565 C CA . SER A 1 190 ? -0.352 -3.646 13.199 1.00 95.12 190 SER A CA 1
ATOM 1566 C C . SER A 1 190 ? -1.825 -3.307 13.473 1.00 95.12 190 SER A C 1
ATOM 1568 O O . SER A 1 190 ? -2.351 -2.380 12.859 1.00 95.12 190 SER A O 1
ATOM 1570 N N . PRO A 1 191 ? -2.483 -3.940 14.464 1.00 96.62 191 PRO A N 1
ATOM 1571 C CA . PRO A 1 191 ? -3.835 -3.544 14.862 1.00 96.62 191 PRO A CA 1
ATOM 1572 C C . PRO A 1 191 ? -3.944 -2.090 15.352 1.00 96.62 191 PRO A C 1
ATOM 1574 O O . PRO A 1 191 ? -5.036 -1.530 15.362 1.00 96.62 191 PRO A O 1
ATOM 1577 N N . ARG A 1 192 ? -2.832 -1.464 15.762 1.00 96.50 192 ARG A N 1
ATOM 1578 C CA . ARG A 1 192 ? -2.810 -0.069 16.227 1.00 96.50 192 ARG A CA 1
ATOM 1579 C C . ARG A 1 192 ? -2.402 0.919 15.139 1.00 96.50 192 ARG A C 1
ATOM 1581 O O . ARG A 1 192 ? -2.817 2.063 15.221 1.00 96.50 192 ARG A O 1
ATOM 1588 N N . PHE A 1 193 ? -1.621 0.515 14.140 1.00 96.88 193 PHE A N 1
ATOM 1589 C CA . PHE A 1 193 ? -0.975 1.455 13.220 1.00 96.88 193 PHE A CA 1
ATOM 1590 C C . PHE A 1 193 ? -1.118 1.058 11.754 1.00 96.88 193 PHE A C 1
ATOM 1592 O O . PHE A 1 193 ? -0.906 -0.104 11.394 1.00 96.88 193 PHE A O 1
ATOM 1599 N N . ALA A 1 194 ? -1.361 2.060 10.915 1.00 97.38 194 ALA A N 1
ATOM 1600 C CA . ALA A 1 194 ? -1.278 1.975 9.467 1.00 97.38 194 ALA A CA 1
ATOM 1601 C C . ALA A 1 194 ? -0.360 3.081 8.929 1.00 97.38 194 ALA A C 1
ATOM 1603 O O . ALA A 1 194 ? -0.391 4.216 9.405 1.00 97.38 194 ALA A O 1
ATOM 1604 N N . ILE A 1 195 ? 0.454 2.746 7.932 1.00 97.12 195 ILE A N 1
ATOM 1605 C CA . ILE A 1 195 ? 1.136 3.732 7.094 1.00 97.12 195 ILE A CA 1
ATOM 1606 C C . ILE A 1 195 ? 0.237 3.971 5.884 1.00 97.12 195 ILE A C 1
ATOM 1608 O O . ILE A 1 195 ? -0.235 3.013 5.273 1.00 97.12 195 ILE A O 1
ATOM 1612 N N . VAL A 1 196 ? -0.010 5.229 5.544 1.00 97.12 196 VAL A N 1
ATOM 1613 C CA . VAL A 1 196 ? -0.894 5.597 4.436 1.00 97.12 196 VAL A CA 1
ATOM 1614 C C . VAL A 1 196 ? -0.115 6.436 3.439 1.00 97.12 196 VAL A C 1
ATOM 1616 O O . VAL A 1 196 ? 0.460 7.459 3.808 1.00 97.12 196 VAL A O 1
ATOM 1619 N N . LEU A 1 197 ? -0.070 5.989 2.186 1.00 96.00 197 LEU A N 1
ATOM 1620 C CA . LEU A 1 197 ? 0.410 6.814 1.083 1.00 96.00 197 LEU A CA 1
ATOM 1621 C C . LEU A 1 197 ? -0.781 7.577 0.513 1.00 96.00 197 LEU A C 1
ATOM 1623 O O . LEU A 1 197 ? -1.742 6.939 0.088 1.00 96.00 197 LEU A O 1
ATOM 1627 N N . VAL A 1 198 ? -0.715 8.906 0.520 1.00 93.44 198 VAL A N 1
ATOM 1628 C CA . VAL A 1 198 ? -1.801 9.784 0.055 1.00 93.44 198 VAL A CA 1
ATOM 1629 C C . VAL A 1 198 ? -1.321 10.572 -1.151 1.00 93.44 198 VAL A C 1
ATOM 1631 O O . VAL A 1 198 ? -0.244 11.164 -1.092 1.00 93.44 198 VAL A O 1
ATOM 1634 N N . VAL A 1 199 ? -2.089 10.591 -2.236 1.00 89.19 199 VAL A N 1
ATOM 1635 C CA . VAL A 1 199 ? -1.770 11.404 -3.417 1.00 89.19 199 VAL A CA 1
ATOM 1636 C C . VAL A 1 199 ? -1.958 12.892 -3.095 1.00 89.19 199 VAL A C 1
ATOM 1638 O O . VAL A 1 199 ? -3.028 13.319 -2.662 1.00 89.19 199 VAL A O 1
ATOM 1641 N N . GLU A 1 200 ? -0.921 13.702 -3.325 1.00 79.81 200 GLU A N 1
ATOM 1642 C CA . GLU A 1 200 ? -0.881 15.117 -2.911 1.00 79.81 200 GLU A CA 1
ATOM 1643 C C . GLU A 1 200 ? -1.871 16.022 -3.669 1.00 79.81 200 GLU A C 1
ATOM 1645 O O . GLU A 1 200 ? -2.168 17.120 -3.212 1.00 79.81 200 GLU A O 1
ATOM 1650 N N . LYS A 1 201 ? -2.396 15.588 -4.823 1.00 70.62 201 LYS A N 1
ATOM 1651 C CA . LYS A 1 201 ? -3.290 16.385 -5.690 1.00 70.62 201 LYS A CA 1
ATOM 1652 C C . LYS A 1 201 ? -4.601 15.670 -6.015 1.00 70.62 201 LYS A C 1
ATOM 1654 O O . LYS A 1 201 ? -5.060 15.681 -7.157 1.00 70.62 201 LYS A O 1
ATOM 1659 N N . HIS A 1 202 ? -5.200 15.021 -5.025 1.00 67.44 202 HIS A N 1
ATOM 1660 C CA . HIS A 1 202 ? -6.403 14.220 -5.243 1.00 67.44 202 HIS A CA 1
ATOM 1661 C C . HIS A 1 202 ? -7.691 15.047 -5.443 1.00 67.44 202 HIS A C 1
ATOM 1663 O O . HIS A 1 202 ? -8.642 14.538 -6.029 1.00 67.44 202 HIS A O 1
ATOM 1669 N N . GLU A 1 203 ? -7.699 16.333 -5.066 1.00 57.06 203 GLU A N 1
ATOM 1670 C CA . GLU A 1 203 ? -8.858 17.251 -5.134 1.00 57.06 203 GLU A CA 1
ATOM 1671 C C . GLU A 1 203 ? -9.471 17.438 -6.540 1.00 57.06 203 GLU A C 1
ATOM 1673 O O .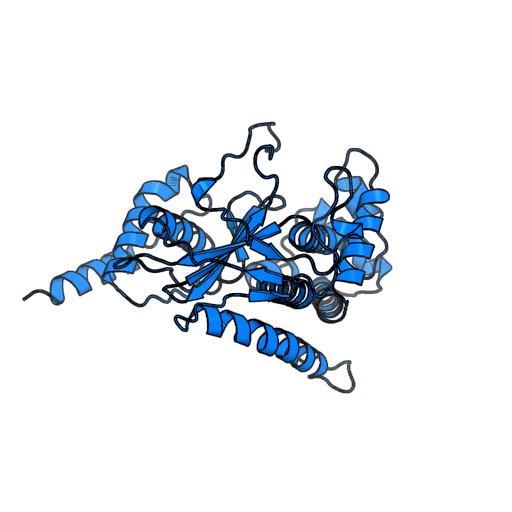 GLU A 1 203 ? -10.584 17.942 -6.677 1.00 57.06 203 GLU A O 1
ATOM 1678 N N . ASN A 1 204 ? -8.764 17.037 -7.602 1.00 55.72 204 ASN A N 1
ATOM 1679 C CA . ASN A 1 204 ? -9.205 17.187 -8.993 1.00 55.72 204 ASN A CA 1
ATOM 1680 C C . ASN A 1 204 ? -9.309 15.862 -9.759 1.00 55.72 204 ASN A C 1
ATOM 1682 O O . ASN A 1 204 ? -9.449 15.882 -10.985 1.00 55.72 204 ASN A O 1
ATOM 1686 N N . LEU A 1 205 ? -9.230 14.716 -9.076 1.00 65.00 205 LEU A N 1
ATOM 1687 C CA . LEU A 1 205 ? -9.380 13.427 -9.745 1.00 65.00 205 LEU A CA 1
ATOM 1688 C C . LEU A 1 205 ? -10.804 13.303 -10.278 1.00 65.00 205 LEU A C 1
ATOM 1690 O O . LEU A 1 205 ? -11.772 13.486 -9.545 1.00 65.00 205 LEU A O 1
ATOM 1694 N N . ARG A 1 206 ? -10.935 13.021 -11.574 1.00 62.12 206 ARG A N 1
ATOM 1695 C CA . ARG A 1 206 ? -12.224 12.840 -12.244 1.00 62.12 206 ARG A CA 1
ATOM 1696 C C . ARG A 1 206 ? -12.331 11.420 -12.774 1.00 62.12 206 ARG A C 1
ATOM 1698 O O . ARG A 1 206 ? -11.344 10.881 -13.267 1.00 62.12 206 ARG A O 1
ATOM 1705 N N . ASP A 1 207 ? -13.507 10.812 -12.671 1.00 62.25 207 ASP A N 1
ATOM 1706 C CA . ASP A 1 207 ? -13.772 9.553 -13.364 1.00 62.25 207 ASP A CA 1
ATOM 1707 C C . ASP A 1 207 ? -13.894 9.747 -14.883 1.00 62.25 207 ASP A C 1
ATOM 1709 O O . ASP A 1 207 ? -13.797 10.858 -15.414 1.00 62.25 207 ASP A O 1
ATOM 1713 N N . LYS A 1 208 ? -14.122 8.636 -15.592 1.00 56.69 208 LYS A N 1
ATOM 1714 C CA . LYS A 1 208 ? -14.315 8.617 -17.048 1.00 56.69 208 LYS A CA 1
ATOM 1715 C C . LYS A 1 208 ? -15.531 9.443 -17.490 1.00 56.69 208 LYS A C 1
ATOM 1717 O O . LYS A 1 208 ? -15.579 9.882 -18.634 1.00 56.69 208 LYS A O 1
ATOM 1722 N N . GLU A 1 209 ? -16.480 9.688 -16.588 1.00 60.47 209 GLU A N 1
ATOM 1723 C CA . GLU A 1 209 ? -17.666 10.518 -16.796 1.00 60.47 209 GLU A CA 1
ATOM 1724 C C . GLU A 1 209 ? -17.458 11.988 -16.368 1.00 60.47 209 GLU A C 1
ATOM 1726 O O . GLU A 1 209 ? -18.386 12.796 -16.439 1.00 60.47 209 GLU A O 1
ATOM 1731 N N . GLY A 1 210 ? -16.248 12.364 -15.938 1.00 64.38 210 GLY A N 1
ATOM 1732 C CA . GLY A 1 210 ? -15.892 13.722 -15.528 1.00 64.38 210 GLY A CA 1
ATOM 1733 C C . GLY A 1 210 ? -16.336 14.108 -14.112 1.00 64.38 210 GLY A C 1
ATOM 1734 O O . GLY A 1 210 ? -16.162 15.275 -13.729 1.00 64.38 210 GLY A O 1
ATOM 1735 N N . ARG A 1 211 ? -16.893 13.169 -13.332 1.00 65.12 211 ARG A N 1
ATOM 1736 C CA . ARG A 1 211 ? -17.308 13.379 -11.938 1.00 65.12 211 ARG A CA 1
ATOM 1737 C C . ARG A 1 211 ? -16.081 13.418 -11.045 1.00 65.12 211 ARG A C 1
ATOM 1739 O O . ARG A 1 211 ? -15.201 12.574 -11.167 1.00 65.12 211 ARG A O 1
ATOM 1746 N N . VAL A 1 212 ? -16.035 14.394 -10.144 1.00 66.44 212 VAL A N 1
ATOM 1747 C CA . VAL A 1 212 ? -14.952 14.510 -9.163 1.00 66.44 212 VAL A CA 1
ATOM 1748 C C . VAL A 1 212 ? -15.043 13.337 -8.190 1.00 66.44 212 VAL A C 1
ATOM 1750 O O . VAL A 1 212 ? -16.086 13.130 -7.566 1.00 66.44 212 VAL A O 1
ATOM 1753 N N . TRP A 1 213 ? -13.959 12.576 -8.074 1.00 71.50 213 TRP A N 1
ATOM 1754 C CA . TRP A 1 213 ? -13.792 11.589 -7.020 1.00 71.50 213 TRP A CA 1
ATOM 1755 C C . TRP A 1 213 ? -13.622 12.316 -5.698 1.00 71.50 213 TRP A C 1
ATOM 1757 O O . TRP A 1 213 ? -12.682 13.084 -5.509 1.00 71.50 213 TRP A O 1
ATOM 1767 N N . VAL A 1 214 ? -14.557 12.070 -4.788 1.00 78.56 214 VAL A N 1
ATOM 1768 C CA . VAL A 1 214 ? -14.485 12.585 -3.426 1.00 78.56 214 VAL A CA 1
ATOM 1769 C C . VAL A 1 214 ? -13.871 11.499 -2.563 1.00 78.56 214 VAL A C 1
ATOM 1771 O O . VAL A 1 214 ? -14.394 10.385 -2.515 1.00 78.56 214 VAL A O 1
ATOM 1774 N N . SER A 1 215 ? -12.771 11.846 -1.903 1.00 87.62 215 SER A N 1
ATOM 1775 C CA . SER A 1 215 ? -12.125 10.992 -0.912 1.00 87.62 215 SER A CA 1
ATOM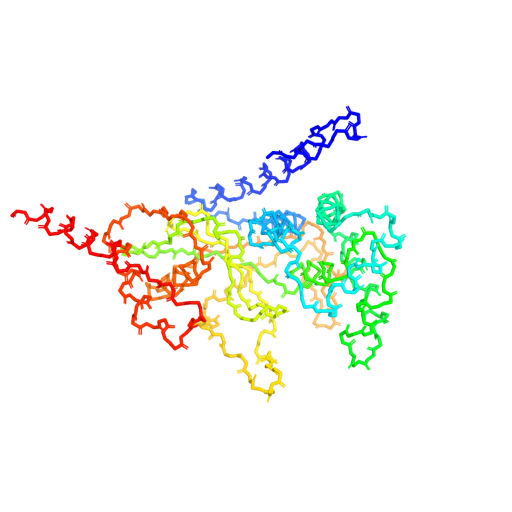 1776 C C . SER A 1 215 ? -13.114 10.563 0.183 1.00 87.62 215 SER A C 1
ATOM 1778 O O . SER A 1 215 ? -13.940 11.358 0.640 1.00 87.62 215 SER A O 1
ATOM 1780 N N . LEU A 1 216 ? -13.021 9.315 0.645 1.00 89.56 216 LEU A N 1
ATOM 1781 C CA . LEU A 1 216 ? -13.755 8.802 1.803 1.00 89.56 216 LEU A CA 1
ATOM 1782 C C . LEU A 1 216 ? -13.207 9.364 3.121 1.00 89.56 216 LEU A C 1
ATOM 1784 O O . LEU A 1 216 ? -13.915 9.326 4.137 1.00 89.56 216 LEU A O 1
ATOM 1788 N N . PHE A 1 217 ? -11.968 9.856 3.100 1.00 92.56 217 PHE A N 1
ATOM 1789 C CA . PHE A 1 217 ? -11.243 10.429 4.231 1.00 92.56 217 PHE A CA 1
ATOM 1790 C C . PHE A 1 217 ? -11.088 11.943 4.062 1.00 92.56 217 PHE A C 1
ATOM 1792 O O . PHE A 1 217 ? -10.772 12.423 2.973 1.00 92.56 217 PHE A O 1
ATOM 1799 N N . GLY A 1 218 ? -11.314 12.696 5.136 1.00 89.25 218 GLY A N 1
ATOM 1800 C CA . GLY A 1 218 ? -11.147 14.146 5.122 1.00 89.25 218 GLY A CA 1
ATOM 1801 C C . GLY A 1 218 ? -9.677 14.575 5.159 1.00 89.25 218 GLY A C 1
ATOM 1802 O O . GLY A 1 218 ? -8.815 13.862 5.685 1.00 89.25 218 GLY A O 1
ATOM 1803 N N . ASP A 1 219 ? -9.397 15.763 4.621 1.00 87.69 219 ASP A N 1
ATOM 1804 C CA . ASP A 1 219 ? -8.045 16.329 4.536 1.00 87.69 219 ASP A CA 1
ATOM 1805 C C . ASP A 1 219 ? -7.389 16.574 5.894 1.00 87.69 219 ASP A C 1
ATOM 1807 O O . ASP A 1 219 ? -6.163 16.607 6.005 1.00 87.69 219 ASP A O 1
ATOM 1811 N N . GLU A 1 220 ? -8.178 16.670 6.965 1.00 89.75 220 GLU A N 1
ATOM 1812 C CA . GLU A 1 220 ? -7.665 16.775 8.327 1.00 89.75 220 GLU A CA 1
ATOM 1813 C C . GLU A 1 220 ? -6.820 15.561 8.758 1.00 89.75 220 GLU A C 1
ATOM 1815 O O . GLU A 1 220 ? -6.056 15.653 9.721 1.00 89.75 220 GLU A O 1
ATOM 1820 N N . LEU A 1 221 ? -6.927 14.431 8.048 1.00 92.38 221 LEU A N 1
ATOM 1821 C CA . LEU A 1 221 ? -6.136 13.222 8.294 1.00 92.38 221 LEU A CA 1
ATOM 1822 C C . LEU A 1 221 ? -4.808 13.199 7.512 1.00 92.38 221 LEU A C 1
ATOM 1824 O O . LEU A 1 221 ? -3.984 12.302 7.732 1.00 92.38 221 LEU A O 1
ATOM 1828 N N . HIS A 1 222 ? -4.581 14.172 6.622 1.00 91.69 222 HIS A N 1
ATOM 1829 C CA . HIS A 1 222 ? -3.421 14.273 5.728 1.00 91.69 222 HIS A CA 1
ATOM 1830 C C . HIS A 1 222 ? -2.344 15.199 6.300 1.00 91.69 222 HIS A C 1
ATOM 1832 O O . HIS A 1 222 ? -1.984 16.219 5.711 1.00 91.69 222 HIS A O 1
ATOM 1838 N N . VAL A 1 223 ? -1.812 14.876 7.483 1.00 90.81 223 VAL A N 1
ATOM 1839 C CA . VAL A 1 223 ? -0.777 15.739 8.067 1.00 90.81 223 VAL A CA 1
ATOM 1840 C C . VAL A 1 223 ? 0.562 15.519 7.377 1.00 90.81 223 VAL A C 1
ATOM 1842 O O . VAL A 1 223 ? 1.177 14.456 7.497 1.00 90.81 223 VAL A O 1
ATOM 1845 N N . HIS A 1 224 ? 1.025 16.565 6.695 1.00 90.38 224 HIS A N 1
ATOM 1846 C CA . HIS A 1 224 ? 2.345 16.609 6.089 1.00 90.38 224 HIS A CA 1
ATOM 1847 C C . HIS A 1 224 ? 3.448 16.532 7.156 1.00 90.38 224 HIS A C 1
ATOM 1849 O O . HIS A 1 224 ? 3.372 17.227 8.175 1.00 90.38 224 HIS A O 1
ATOM 1855 N N . PRO A 1 225 ? 4.506 15.737 6.927 1.00 93.06 225 PRO A N 1
ATOM 1856 C CA . PRO A 1 225 ? 5.666 15.741 7.805 1.00 93.06 225 PRO A CA 1
ATOM 1857 C C . PRO A 1 225 ? 6.383 17.097 7.781 1.00 93.06 225 PRO A C 1
ATOM 1859 O O . PRO A 1 225 ? 6.582 17.702 6.723 1.00 93.06 225 PRO A O 1
ATOM 1862 N N . GLU A 1 226 ? 6.856 17.544 8.945 1.00 93.38 226 GLU A N 1
ATOM 1863 C CA . GLU A 1 226 ? 7.743 18.707 9.027 1.00 93.38 226 GLU A CA 1
ATOM 1864 C C . GLU A 1 226 ? 9.045 18.373 8.285 1.00 93.38 226 GLU A C 1
ATOM 1866 O O . GLU A 1 226 ? 9.712 17.381 8.591 1.00 93.38 226 GLU A O 1
ATOM 1871 N N . THR A 1 227 ? 9.412 19.197 7.301 1.00 93.31 227 THR A N 1
ATOM 1872 C CA . THR A 1 227 ? 10.604 18.967 6.475 1.00 93.31 227 THR A CA 1
ATOM 1873 C C . THR A 1 227 ? 11.722 19.934 6.849 1.00 93.31 227 THR A C 1
ATOM 1875 O O . THR A 1 227 ? 11.596 21.149 6.702 1.00 93.31 227 THR A O 1
ATOM 1878 N N . ILE A 1 228 ? 12.856 19.385 7.282 1.00 94.06 228 ILE A N 1
ATOM 1879 C CA . ILE A 1 228 ? 14.092 20.113 7.568 1.00 94.06 228 ILE A CA 1
ATOM 1880 C C . ILE A 1 228 ? 15.042 19.950 6.385 1.00 94.06 228 ILE A C 1
ATOM 1882 O O . ILE A 1 228 ? 15.723 18.930 6.233 1.00 94.06 228 ILE A O 1
ATOM 1886 N N . TYR A 1 229 ? 15.118 20.993 5.569 1.00 92.44 229 TYR A N 1
ATOM 1887 C CA . TYR A 1 229 ? 15.995 21.050 4.406 1.00 92.44 229 TYR A CA 1
ATOM 1888 C C . TYR A 1 229 ? 17.441 21.341 4.806 1.00 92.44 229 TYR A C 1
ATOM 1890 O O . TYR A 1 229 ? 17.729 22.335 5.478 1.00 92.44 229 TYR A O 1
ATOM 1898 N N . LYS A 1 230 ? 18.388 20.509 4.359 1.00 91.38 230 LYS A N 1
ATOM 1899 C CA . LYS A 1 230 ? 19.809 20.691 4.719 1.00 91.38 230 LYS A CA 1
ATOM 1900 C C . LYS A 1 230 ? 20.471 21.874 4.022 1.00 91.38 230 LYS A C 1
ATOM 1902 O O . LYS A 1 230 ? 21.424 22.426 4.562 1.00 91.38 230 LYS A O 1
ATOM 1907 N N . LYS A 1 231 ? 19.965 22.271 2.855 1.00 87.81 231 LYS A N 1
ATOM 1908 C CA . LYS A 1 231 ? 20.416 23.457 2.111 1.00 87.81 231 LYS A CA 1
ATOM 1909 C C . LYS A 1 231 ? 19.693 24.749 2.538 1.00 87.81 231 LYS A C 1
ATOM 1911 O O . LYS A 1 231 ? 19.902 25.780 1.915 1.00 87.81 231 LYS A O 1
ATOM 1916 N N . GLY A 1 232 ? 18.855 24.703 3.578 1.00 84.25 232 GLY A N 1
ATOM 1917 C CA . GLY A 1 232 ? 17.891 25.763 3.892 1.00 84.25 232 GLY A CA 1
ATOM 1918 C C . GLY A 1 232 ? 16.553 25.555 3.169 1.00 84.25 232 GLY A C 1
ATOM 1919 O O . GLY A 1 232 ? 16.462 24.684 2.303 1.00 84.25 232 GLY A O 1
ATOM 1920 N N . PRO A 1 233 ? 15.488 26.278 3.549 1.00 81.00 233 PRO A N 1
ATOM 1921 C CA . PRO A 1 233 ? 14.189 26.155 2.892 1.00 81.00 233 PRO A CA 1
ATOM 1922 C C . PRO A 1 233 ? 14.285 26.574 1.414 1.00 81.00 233 PRO A C 1
ATOM 1924 O O . PRO A 1 233 ? 15.007 27.528 1.111 1.00 81.00 233 PRO A O 1
ATOM 1927 N N . PRO A 1 234 ? 13.572 25.895 0.495 1.00 80.19 234 PRO A N 1
ATOM 1928 C CA . PRO A 1 234 ? 13.553 26.296 -0.906 1.00 80.19 234 PRO A CA 1
ATOM 1929 C C . PRO A 1 234 ? 12.965 27.714 -1.051 1.00 80.19 234 PRO A C 1
ATOM 1931 O O . PRO A 1 234 ? 12.002 28.050 -0.352 1.00 80.19 234 PRO A O 1
ATOM 1934 N N . PRO A 1 235 ? 13.510 28.564 -1.944 1.00 81.44 235 PRO A N 1
ATOM 1935 C CA . PRO A 1 235 ? 12.857 29.814 -2.328 1.00 81.44 235 PRO A CA 1
ATOM 1936 C C . PRO A 1 235 ? 11.442 29.547 -2.862 1.00 81.44 235 PRO A C 1
ATOM 1938 O O . PRO A 1 235 ? 11.204 28.505 -3.469 1.00 81.44 235 PRO A O 1
ATOM 1941 N N . LYS A 1 236 ? 10.510 30.492 -2.672 1.00 73.75 236 LYS A N 1
ATOM 1942 C CA . LYS A 1 236 ? 9.088 30.324 -3.044 1.00 73.75 236 LYS A CA 1
ATOM 1943 C C . LYS A 1 236 ? 8.858 29.965 -4.521 1.00 73.75 236 LYS A C 1
ATOM 1945 O O . LYS A 1 236 ? 7.871 29.305 -4.815 1.00 73.75 236 LYS A O 1
ATOM 1950 N N . ASP A 1 237 ? 9.779 30.355 -5.401 1.00 73.75 237 ASP A N 1
ATOM 1951 C CA . ASP A 1 237 ? 9.686 30.157 -6.854 1.00 73.75 237 ASP A CA 1
ATOM 1952 C C . ASP A 1 237 ? 10.633 29.061 -7.374 1.00 73.75 237 ASP A C 1
ATOM 1954 O O . ASP A 1 237 ? 10.881 28.962 -8.574 1.00 73.75 237 ASP A O 1
ATOM 1958 N N . PHE A 1 238 ? 11.226 28.267 -6.478 1.00 67.38 238 PHE A N 1
ATOM 1959 C CA . PHE A 1 238 ? 12.197 27.244 -6.851 1.00 67.38 238 PHE A CA 1
ATOM 1960 C C . PHE A 1 238 ? 11.556 25.864 -6.879 1.00 67.38 238 PHE A C 1
ATOM 1962 O O . PHE A 1 238 ? 10.820 25.505 -5.962 1.00 67.38 238 PHE A O 1
ATOM 1969 N N . ASP A 1 239 ? 11.899 25.070 -7.894 1.00 65.12 239 ASP A N 1
ATOM 1970 C CA . ASP A 1 239 ? 11.520 23.662 -7.937 1.00 65.12 239 ASP A CA 1
ATOM 1971 C C . ASP A 1 239 ? 12.112 22.939 -6.706 1.00 65.12 239 ASP A C 1
ATOM 1973 O O . ASP A 1 239 ? 13.345 22.859 -6.564 1.00 65.12 239 ASP A O 1
ATOM 1977 N N . PRO A 1 240 ? 11.266 22.410 -5.797 1.00 63.78 240 PRO A N 1
ATOM 1978 C CA . PRO A 1 240 ? 11.723 21.680 -4.624 1.00 63.78 240 PRO A CA 1
ATOM 1979 C C . PRO A 1 240 ? 12.645 20.509 -4.977 1.00 63.78 240 PRO A C 1
ATOM 1981 O O . PRO A 1 240 ? 13.526 20.187 -4.178 1.00 63.78 240 PRO A O 1
ATOM 1984 N N . ALA A 1 241 ? 12.504 19.906 -6.164 1.00 65.38 241 ALA A N 1
ATOM 1985 C CA . ALA A 1 241 ? 13.355 18.810 -6.616 1.00 65.38 241 ALA A CA 1
ATOM 1986 C C . ALA A 1 241 ? 14.829 19.236 -6.714 1.00 65.38 241 ALA A C 1
ATOM 1988 O O . ALA A 1 241 ? 15.709 18.529 -6.219 1.00 65.38 241 ALA A O 1
ATOM 1989 N N . ILE A 1 242 ? 15.102 20.435 -7.235 1.00 69.50 242 ILE A N 1
ATOM 1990 C CA . ILE A 1 242 ? 16.464 20.965 -7.425 1.00 69.50 242 ILE A CA 1
ATOM 1991 C C . ILE A 1 242 ? 17.091 21.383 -6.082 1.00 69.50 242 ILE A C 1
ATOM 1993 O O . ILE A 1 242 ? 18.301 21.250 -5.863 1.00 69.50 242 ILE A O 1
ATOM 1997 N N . HIS A 1 243 ? 16.269 21.875 -5.151 1.00 77.19 243 HIS A N 1
ATOM 1998 C CA . HIS A 1 243 ? 16.731 22.306 -3.830 1.00 77.19 243 HIS A CA 1
ATOM 1999 C C . HIS A 1 243 ? 16.862 21.152 -2.823 1.00 77.19 243 HIS A C 1
ATOM 2001 O O . HIS A 1 243 ? 17.538 21.282 -1.797 1.00 77.19 243 HIS A O 1
ATOM 2007 N N . SER A 1 244 ? 16.229 20.017 -3.106 1.00 84.25 244 SER A N 1
ATOM 2008 C CA . SER A 1 244 ? 16.222 18.873 -2.208 1.00 84.25 244 SER A CA 1
ATOM 2009 C C . SER A 1 244 ? 17.591 18.195 -2.089 1.00 84.25 244 SER A C 1
ATOM 2011 O O . SER A 1 244 ? 18.484 18.323 -2.936 1.00 84.25 244 SER A O 1
ATOM 2013 N N . THR A 1 245 ? 17.790 17.483 -0.981 1.00 90.25 245 THR A N 1
ATOM 2014 C CA . THR A 1 245 ? 18.937 16.594 -0.794 1.00 90.25 245 THR A CA 1
ATOM 2015 C C . THR A 1 245 ? 18.501 15.249 -0.223 1.00 90.25 245 THR A C 1
ATOM 2017 O O . THR A 1 245 ? 17.564 15.200 0.579 1.00 90.25 245 THR A O 1
ATOM 2020 N N . PRO A 1 246 ? 19.247 14.161 -0.495 1.00 91.56 246 PRO A N 1
ATOM 2021 C CA . PRO A 1 246 ? 19.032 12.865 0.157 1.00 91.56 246 PRO A CA 1
ATOM 2022 C C . PRO A 1 246 ? 19.116 12.911 1.697 1.00 91.56 246 PRO A C 1
ATOM 2024 O O . PRO A 1 246 ? 18.705 11.967 2.373 1.00 91.56 246 PRO A O 1
ATOM 2027 N N . LYS A 1 247 ? 19.674 13.997 2.256 1.00 94.94 247 LYS A N 1
ATOM 2028 C CA . LYS A 1 247 ? 19.897 14.220 3.691 1.00 94.94 247 LYS A CA 1
ATOM 2029 C C . LYS A 1 247 ? 18.843 15.117 4.349 1.00 94.94 247 LYS A C 1
ATOM 2031 O O . LYS A 1 247 ? 18.938 15.324 5.561 1.00 94.94 247 LYS A O 1
ATOM 2036 N N . ASP A 1 248 ? 17.892 15.664 3.590 1.00 94.94 248 ASP A N 1
ATOM 2037 C CA . ASP A 1 248 ? 16.749 16.384 4.165 1.00 94.94 248 ASP A CA 1
ATOM 2038 C C . ASP A 1 248 ? 16.007 15.452 5.118 1.00 94.94 248 ASP A C 1
ATOM 2040 O O . ASP A 1 248 ? 15.963 14.249 4.872 1.00 94.94 248 ASP A O 1
ATOM 2044 N N . VAL A 1 249 ? 15.466 15.984 6.210 1.00 96.25 249 VAL A N 1
ATOM 2045 C CA . VAL A 1 249 ? 14.831 15.174 7.256 1.00 96.25 249 VAL A CA 1
ATOM 2046 C C . VAL A 1 249 ? 13.343 15.468 7.300 1.00 96.25 249 VAL A C 1
ATOM 2048 O O . VAL A 1 249 ? 12.948 16.620 7.418 1.00 96.25 249 VAL A O 1
ATOM 2051 N N . PHE A 1 250 ? 12.537 14.418 7.255 1.00 96.06 250 PHE A N 1
ATOM 2052 C CA . PHE A 1 250 ? 11.096 14.439 7.438 1.00 96.06 250 PHE A CA 1
ATOM 2053 C C . PHE A 1 250 ? 10.779 13.956 8.843 1.00 96.06 250 PHE A C 1
ATOM 2055 O O . PHE A 1 250 ? 11.172 12.847 9.204 1.00 96.06 250 PHE A O 1
ATOM 2062 N N . LYS A 1 251 ? 10.085 14.775 9.628 1.00 95.94 251 LYS A N 1
ATOM 2063 C CA . LYS A 1 251 ? 9.576 14.401 10.945 1.00 95.94 251 LYS A CA 1
ATOM 2064 C C . LYS A 1 251 ? 8.090 14.108 10.842 1.00 95.94 251 LYS A C 1
ATOM 2066 O O . LYS A 1 251 ? 7.297 14.972 10.473 1.00 95.94 251 LYS A O 1
ATOM 2071 N N . PHE A 1 252 ? 7.733 12.881 11.177 1.00 95.56 252 PHE A N 1
ATOM 2072 C CA . PHE A 1 252 ? 6.368 12.398 11.143 1.00 95.56 252 PHE A CA 1
ATOM 2073 C C . PHE A 1 252 ? 5.707 12.536 12.509 1.00 95.56 252 PHE A C 1
ATOM 2075 O O . PHE A 1 252 ? 6.357 12.472 13.551 1.00 95.56 252 PHE A O 1
ATOM 2082 N N . GLN A 1 253 ? 4.386 12.652 12.485 1.00 93.81 253 GLN A N 1
ATOM 2083 C CA . GLN A 1 253 ? 3.546 12.532 13.666 1.00 93.81 253 GLN A CA 1
ATOM 2084 C C . GLN A 1 253 ? 2.563 11.379 13.493 1.00 93.81 253 GLN A C 1
ATOM 2086 O O . GLN A 1 253 ? 2.166 11.044 12.374 1.00 93.81 253 GLN A O 1
ATOM 2091 N N . ARG A 1 254 ? 2.163 10.780 14.614 1.00 94.25 254 ARG A N 1
ATOM 2092 C CA . ARG A 1 254 ? 1.071 9.806 14.648 1.00 94.25 254 ARG A CA 1
ATOM 2093 C C . ARG A 1 254 ? -0.232 10.563 14.789 1.00 94.25 254 ARG A C 1
ATOM 2095 O O . ARG A 1 254 ? -0.378 11.381 15.694 1.00 94.25 254 ARG A O 1
ATOM 2102 N N . ILE A 1 255 ? -1.173 10.269 13.910 1.00 95.19 255 ILE A N 1
ATOM 2103 C CA . ILE A 1 255 ? -2.502 10.860 13.955 1.00 95.19 255 ILE A CA 1
ATOM 2104 C C . ILE A 1 255 ? -3.439 9.801 14.509 1.00 95.19 255 ILE A C 1
ATOM 2106 O O . ILE A 1 255 ? -3.653 8.771 13.872 1.00 95.19 255 ILE A O 1
ATOM 2110 N N . VAL A 1 256 ? -4.002 10.049 15.689 1.00 96.94 256 VAL A N 1
ATOM 2111 C CA . VAL A 1 256 ? -5.081 9.205 16.205 1.00 96.94 256 VAL A CA 1
ATOM 2112 C C . VAL A 1 256 ? -6.339 9.523 15.410 1.00 96.94 256 VAL A C 1
ATOM 2114 O O . VAL A 1 256 ? -6.916 10.598 15.566 1.00 96.94 256 VAL A O 1
ATOM 2117 N N . ILE A 1 257 ? -6.753 8.603 14.543 1.00 97.88 257 ILE A N 1
ATOM 2118 C CA . ILE A 1 257 ? -7.907 8.824 13.669 1.00 9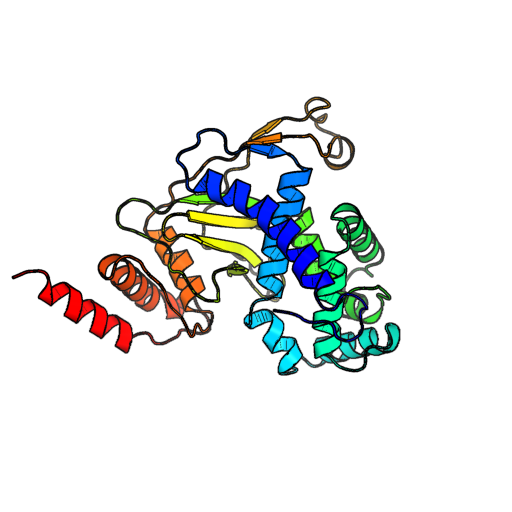7.88 257 ILE A CA 1
ATOM 2119 C C . ILE A 1 257 ? -9.220 8.468 14.388 1.00 97.88 257 ILE A C 1
ATOM 2121 O O . ILE A 1 257 ? -9.221 7.660 15.325 1.00 97.88 257 ILE A O 1
ATOM 2125 N N . PRO A 1 258 ? -10.371 9.031 13.982 1.00 97.94 258 PRO A N 1
ATOM 2126 C CA . PRO A 1 258 ? -11.658 8.636 14.543 1.00 97.94 258 PRO A CA 1
ATOM 2127 C C . PRO A 1 258 ? -11.952 7.141 14.340 1.00 97.94 258 PRO A C 1
ATOM 2129 O O . PRO A 1 258 ? -11.541 6.524 13.358 1.00 97.94 258 PRO A O 1
ATOM 2132 N N . LYS A 1 259 ? -12.731 6.546 15.255 1.00 97.75 259 LYS A N 1
ATOM 2133 C CA . LYS A 1 259 ? -13.117 5.120 15.177 1.00 97.75 259 LYS A CA 1
ATOM 2134 C C . LYS A 1 259 ? -13.793 4.766 13.857 1.00 97.75 259 LYS A C 1
ATOM 2136 O O . LYS A 1 259 ? -13.579 3.679 13.336 1.00 97.75 259 LYS A O 1
ATOM 2141 N N . GLU A 1 260 ? -14.617 5.675 13.349 1.00 96.94 260 GLU A N 1
ATOM 2142 C CA . GLU A 1 260 ? -15.308 5.490 12.079 1.00 96.94 260 GLU A CA 1
ATOM 2143 C C . GLU A 1 260 ? -14.329 5.376 10.906 1.00 96.94 260 GLU A C 1
ATOM 2145 O O . GLU A 1 260 ? -14.491 4.482 10.082 1.00 96.94 260 GLU A O 1
ATOM 2150 N N . GLU A 1 261 ? -13.257 6.169 10.894 1.00 97.62 261 GLU A N 1
ATOM 2151 C CA . GLU A 1 261 ? -12.217 6.102 9.862 1.00 97.62 261 GLU A CA 1
ATOM 2152 C C . GLU A 1 261 ? -11.449 4.774 9.918 1.00 97.62 261 GLU A C 1
ATOM 2154 O O . GLU A 1 261 ? -11.208 4.155 8.883 1.00 97.62 261 GLU A O 1
ATOM 2159 N N . VAL A 1 262 ? -11.174 4.243 11.119 1.00 98.25 262 VAL A N 1
ATOM 2160 C CA . VAL A 1 262 ? -10.645 2.871 11.263 1.00 98.25 262 VAL A CA 1
ATOM 2161 C C . VAL A 1 262 ? -11.598 1.848 10.638 1.00 98.25 262 VAL A C 1
ATOM 2163 O O . VAL A 1 262 ? -11.159 0.933 9.941 1.00 98.25 262 VAL A O 1
ATOM 2166 N N . TYR A 1 263 ? -12.908 1.986 10.863 1.00 97.88 263 TYR A N 1
ATOM 2167 C CA . TYR A 1 263 ? -13.897 1.070 10.295 1.00 97.88 263 TYR A CA 1
ATOM 2168 C C . TYR A 1 263 ? -14.031 1.201 8.774 1.00 97.88 263 TYR A C 1
ATOM 2170 O O . TYR A 1 263 ? -14.244 0.180 8.118 1.00 97.88 263 TYR A O 1
ATOM 2178 N N . LYS A 1 264 ? -13.839 2.396 8.198 1.00 96.88 264 LYS A N 1
ATOM 2179 C CA . LYS A 1 264 ? -13.742 2.582 6.741 1.00 96.88 264 LYS A CA 1
ATOM 2180 C C . LYS A 1 264 ? -12.531 1.854 6.164 1.00 96.88 264 LYS A C 1
ATOM 2182 O O . LYS A 1 264 ? -12.705 1.061 5.242 1.00 96.88 264 LYS A O 1
ATOM 2187 N N . VAL A 1 265 ? -11.341 2.034 6.752 1.00 96.75 265 VAL A N 1
ATOM 2188 C CA . VAL A 1 265 ? -10.120 1.311 6.337 1.00 96.75 265 VAL A CA 1
ATOM 2189 C C . VAL A 1 265 ? -10.336 -0.199 6.422 1.00 96.75 265 VAL A C 1
ATOM 2191 O O . VAL A 1 265 ? -10.058 -0.930 5.474 1.00 96.75 265 VAL A O 1
ATOM 2194 N N . ASN A 1 266 ? -10.908 -0.679 7.527 1.00 97.12 266 ASN A N 1
ATOM 2195 C CA . ASN A 1 266 ? -11.259 -2.088 7.681 1.00 97.12 266 ASN A CA 1
ATOM 2196 C C . ASN A 1 266 ? -12.250 -2.556 6.608 1.00 97.12 266 ASN A C 1
ATOM 2198 O O . ASN A 1 266 ? -12.108 -3.665 6.104 1.00 97.12 266 ASN A O 1
ATOM 2202 N N . GLY A 1 267 ? -13.223 -1.724 6.233 1.00 95.75 267 GLY A N 1
ATOM 2203 C CA . GLY A 1 267 ? -14.151 -2.002 5.140 1.00 95.75 267 GLY A CA 1
ATOM 2204 C C . GLY A 1 267 ? -13.446 -2.194 3.796 1.00 95.75 267 GLY A C 1
ATOM 2205 O O . GLY A 1 267 ? -13.728 -3.174 3.113 1.00 95.75 267 GLY A O 1
ATOM 2206 N N . ILE A 1 268 ? -12.475 -1.336 3.468 1.00 94.75 268 ILE A N 1
ATOM 2207 C CA . ILE A 1 268 ? -11.637 -1.466 2.262 1.00 94.75 268 ILE A CA 1
ATOM 2208 C C . ILE A 1 268 ? -10.858 -2.790 2.294 1.00 94.75 268 ILE A C 1
ATOM 2210 O O . ILE A 1 268 ? -10.843 -3.545 1.320 1.00 94.75 268 ILE A O 1
ATOM 2214 N N . VAL A 1 269 ? -10.241 -3.115 3.435 1.00 94.00 269 VAL A N 1
ATOM 2215 C CA . VAL A 1 269 ? -9.499 -4.373 3.611 1.00 94.00 269 VAL A CA 1
ATOM 2216 C C . VAL A 1 269 ? -10.411 -5.591 3.413 1.00 94.00 269 VAL A C 1
ATOM 2218 O O . VAL A 1 269 ? -10.025 -6.530 2.713 1.00 94.00 269 VAL A O 1
ATOM 2221 N N . LEU A 1 270 ? -11.616 -5.559 3.992 1.00 94.31 270 LEU A N 1
ATOM 2222 C CA . LEU A 1 270 ? -12.631 -6.613 3.896 1.00 94.31 270 LEU A CA 1
ATOM 2223 C C . LEU A 1 270 ? -13.196 -6.774 2.479 1.00 94.31 270 LEU A C 1
ATOM 2225 O O . LEU A 1 270 ? -13.564 -7.883 2.095 1.00 94.31 270 LEU A O 1
ATOM 2229 N N . ASP A 1 271 ? -13.269 -5.710 1.680 1.00 92.50 271 ASP A N 1
ATOM 2230 C CA . ASP A 1 271 ? -13.827 -5.808 0.330 1.00 92.50 271 ASP A CA 1
ATOM 2231 C C . ASP A 1 271 ? -12.898 -6.545 -0.647 1.00 92.50 271 ASP A C 1
ATOM 2233 O O . ASP A 1 271 ? -13.367 -7.270 -1.521 1.00 92.50 271 ASP A O 1
ATOM 2237 N N . GLY A 1 272 ? -11.579 -6.471 -0.442 1.00 84.75 272 GLY A N 1
ATOM 2238 C CA . GLY A 1 272 ? -10.555 -6.997 -1.357 1.00 84.75 272 GLY A CA 1
ATOM 2239 C C . GLY A 1 272 ? -10.399 -8.528 -1.462 1.00 84.75 272 GLY A C 1
ATOM 2240 O O . GLY A 1 272 ? -9.283 -8.979 -1.692 1.00 84.75 272 GLY A O 1
ATOM 2241 N N . ARG A 1 273 ? -11.471 -9.321 -1.282 1.00 69.06 273 ARG A N 1
ATOM 2242 C CA . ARG A 1 273 ? -11.524 -10.807 -1.313 1.00 69.06 273 ARG A CA 1
ATOM 2243 C C . ARG A 1 273 ? -10.374 -11.465 -0.547 1.00 69.06 273 ARG A C 1
ATOM 2245 O O . ARG A 1 273 ? -9.418 -11.955 -1.140 1.00 69.06 273 ARG A O 1
ATOM 2252 N N . ARG A 1 274 ? -10.479 -11.478 0.782 1.00 80.00 274 ARG A N 1
ATOM 2253 C CA . ARG A 1 274 ? -9.414 -11.975 1.666 1.00 80.00 274 ARG A CA 1
ATOM 2254 C C . ARG A 1 274 ? -9.713 -13.376 2.190 1.00 80.00 274 ARG A C 1
ATOM 2256 O O . ARG A 1 274 ? -10.795 -13.609 2.729 1.00 80.00 274 ARG A O 1
ATOM 2263 N N . GLN A 1 275 ? -8.750 -14.280 2.066 1.00 79.50 275 GLN A N 1
ATOM 2264 C CA . GLN A 1 275 ? -8.796 -15.638 2.603 1.00 79.50 275 GLN A CA 1
ATOM 2265 C C . GLN A 1 275 ? -8.491 -15.646 4.103 1.00 79.50 275 GLN A C 1
ATOM 2267 O O . GLN A 1 275 ? -9.125 -16.380 4.862 1.00 79.50 275 GLN A O 1
ATOM 2272 N N . CYS A 1 276 ? -7.554 -14.802 4.541 1.00 88.69 276 CYS A N 1
ATOM 2273 C CA . CYS A 1 276 ? -7.136 -14.710 5.934 1.00 88.69 276 CYS A CA 1
ATOM 2274 C C . CYS A 1 276 ? -7.509 -13.359 6.550 1.00 88.69 276 CYS A C 1
ATOM 2276 O O . CYS A 1 276 ? -7.173 -12.302 6.017 1.00 88.69 276 CYS A O 1
ATOM 2278 N N . LEU A 1 277 ? -8.151 -13.402 7.720 1.00 94.12 277 LEU A N 1
ATOM 2279 C CA . LEU A 1 277 ? -8.411 -12.235 8.562 1.00 94.12 277 LEU A CA 1
ATOM 2280 C C . LEU A 1 277 ? -7.856 -12.489 9.963 1.00 94.12 277 LEU A C 1
ATOM 2282 O O . LEU A 1 277 ? -8.211 -13.473 10.612 1.00 94.12 277 LEU A O 1
ATOM 2286 N N . THR A 1 278 ? -7.034 -11.564 10.438 1.00 95.50 278 THR A N 1
ATOM 2287 C CA . THR A 1 278 ? -6.421 -11.575 11.763 1.00 95.50 278 THR A CA 1
ATOM 2288 C C . THR A 1 278 ? -6.809 -10.295 12.490 1.00 95.50 278 THR A C 1
ATOM 2290 O O . THR A 1 278 ? -6.668 -9.189 11.973 1.00 95.50 278 THR A O 1
ATOM 2293 N N . TYR A 1 279 ? -7.303 -10.445 13.710 1.00 95.75 279 TYR A N 1
ATOM 2294 C CA . TYR A 1 279 ? -7.746 -9.350 14.566 1.00 95.75 279 TYR A CA 1
ATOM 2295 C C . TYR A 1 279 ? -7.409 -9.688 16.019 1.00 95.75 279 TYR A C 1
ATOM 2297 O O . TYR A 1 279 ? -7.253 -10.858 16.377 1.00 95.75 279 TYR A O 1
ATOM 2305 N N . LYS A 1 280 ? -7.266 -8.665 16.861 1.00 95.44 280 LYS A N 1
ATOM 2306 C CA . LYS A 1 280 ? -6.892 -8.816 18.272 1.00 95.44 280 LYS A CA 1
ATOM 2307 C C . LYS A 1 280 ? -8.124 -8.891 19.177 1.00 95.44 280 LYS A C 1
ATOM 2309 O O . LYS A 1 280 ? -8.087 -9.585 20.189 1.00 95.44 280 LYS A O 1
ATOM 2314 N N . SER A 1 281 ? -9.214 -8.209 18.831 1.00 95.75 281 SER A N 1
ATOM 2315 C CA . SER A 1 281 ? -10.429 -8.119 19.640 1.00 95.75 281 SER A CA 1
ATOM 2316 C C . SER A 1 281 ? -11.665 -8.552 18.861 1.00 95.75 281 SER A C 1
ATOM 2318 O O . SER A 1 281 ? -12.074 -7.894 17.904 1.00 95.75 281 SER A O 1
ATOM 2320 N N . SER A 1 282 ? -12.340 -9.604 19.335 1.00 95.94 282 SER A N 1
ATOM 2321 C CA . SER A 1 282 ? -13.631 -10.045 18.787 1.00 95.94 282 SER A CA 1
ATOM 2322 C C . SER A 1 282 ? -14.678 -8.928 18.796 1.00 95.94 282 SER A C 1
ATOM 2324 O O . SER A 1 282 ? -15.464 -8.811 17.857 1.00 95.94 282 SER A O 1
ATOM 2326 N N . ALA A 1 283 ? -14.662 -8.067 19.819 1.00 96.06 283 ALA A N 1
ATOM 2327 C CA . ALA A 1 283 ? -15.570 -6.927 19.912 1.00 96.06 283 ALA A CA 1
ATOM 2328 C C . ALA A 1 283 ? -15.276 -5.870 18.840 1.00 96.06 283 ALA A C 1
ATOM 2330 O O . ALA A 1 283 ? -16.206 -5.344 18.228 1.00 96.06 283 ALA A O 1
ATOM 2331 N N . SER A 1 284 ? -13.996 -5.559 18.603 1.00 96.44 284 SER A N 1
ATOM 2332 C CA . SER A 1 284 ? -13.605 -4.601 17.562 1.00 96.44 284 SER A CA 1
ATOM 2333 C C . SER A 1 284 ? -13.922 -5.150 16.173 1.00 96.44 284 SER A C 1
ATOM 2335 O O . SER A 1 284 ? -14.567 -4.475 15.373 1.00 96.44 284 SER A O 1
ATOM 2337 N N . MET A 1 285 ? -13.576 -6.416 15.925 1.00 97.31 285 MET A N 1
ATOM 2338 C CA . MET A 1 285 ? -13.877 -7.095 14.668 1.00 97.31 285 MET A CA 1
ATOM 2339 C C . MET A 1 285 ? -15.383 -7.130 14.379 1.00 97.31 285 MET A C 1
ATOM 2341 O O . MET A 1 285 ? -15.811 -6.799 13.275 1.00 97.31 285 MET A O 1
ATOM 2345 N N . TYR A 1 286 ? -16.210 -7.458 15.377 1.00 97.56 286 TYR A N 1
ATOM 2346 C CA . TYR A 1 286 ? -17.666 -7.444 15.229 1.00 97.56 286 TYR A CA 1
ATOM 2347 C C . TYR A 1 286 ? -18.198 -6.058 14.839 1.00 97.56 286 TYR A C 1
ATOM 2349 O O . TYR A 1 286 ? -19.061 -5.950 13.967 1.00 97.56 286 TYR A O 1
ATOM 2357 N N . LYS A 1 287 ? -17.667 -4.988 15.446 1.00 97.75 287 LYS A N 1
ATOM 2358 C CA . LYS A 1 287 ? -18.034 -3.605 15.101 1.00 97.75 287 LYS A CA 1
ATOM 2359 C C . LYS A 1 287 ? -17.629 -3.249 13.671 1.00 97.75 287 LYS A C 1
ATOM 2361 O O . LYS A 1 287 ? -18.457 -2.694 12.954 1.00 97.75 287 LYS A O 1
ATOM 2366 N N . SER A 1 288 ? -16.428 -3.635 13.236 1.00 97.62 288 SER A N 1
ATOM 2367 C CA . SER A 1 288 ? -15.976 -3.455 11.849 1.00 97.62 288 SER A CA 1
ATOM 2368 C C . SER A 1 288 ? -16.892 -4.170 10.852 1.00 97.62 288 SER A C 1
ATOM 2370 O O . SER A 1 288 ? -17.284 -3.575 9.854 1.00 97.62 288 SER A O 1
ATOM 2372 N N . LEU A 1 289 ? -17.311 -5.410 11.141 1.00 97.44 289 LEU A N 1
ATOM 2373 C CA . LEU A 1 289 ? -18.251 -6.147 10.285 1.00 97.44 289 LEU A CA 1
ATOM 2374 C C . LEU A 1 289 ? -19.642 -5.502 10.248 1.00 97.44 289 LEU A C 1
ATOM 2376 O O . LEU A 1 289 ? -20.248 -5.410 9.184 1.00 97.44 289 LEU A O 1
ATOM 2380 N N . CYS A 1 290 ? -20.150 -5.033 11.392 1.00 97.56 290 CYS A N 1
ATOM 2381 C CA . CYS A 1 290 ? -21.419 -4.305 11.447 1.00 97.56 290 CYS A CA 1
ATOM 2382 C C . CYS A 1 290 ? -21.365 -3.001 10.640 1.00 97.56 290 CYS A C 1
ATOM 2384 O O . CYS A 1 290 ? -22.317 -2.686 9.927 1.00 97.56 290 CYS A O 1
ATOM 2386 N N . TYR A 1 291 ? -20.256 -2.262 10.734 1.00 97.75 291 TYR A N 1
ATOM 2387 C CA . TYR A 1 291 ? -20.032 -1.065 9.930 1.00 97.75 291 TYR A CA 1
ATOM 2388 C C . TYR A 1 291 ? -19.988 -1.406 8.438 1.00 97.75 291 TYR A C 1
ATOM 2390 O O . TYR A 1 291 ? -20.748 -0.832 7.661 1.00 97.75 291 TYR A O 1
ATOM 2398 N N . TYR A 1 292 ? -19.173 -2.391 8.050 1.00 96.88 292 TYR A N 1
ATOM 2399 C CA . TYR A 1 292 ? -19.054 -2.842 6.665 1.00 96.88 292 TYR A CA 1
ATOM 2400 C C . TYR A 1 292 ? -20.412 -3.251 6.083 1.00 96.88 292 TYR A C 1
ATOM 2402 O O . TYR A 1 292 ? -20.799 -2.752 5.034 1.00 96.88 292 TYR A O 1
ATOM 2410 N N . ASP A 1 293 ? -21.208 -4.059 6.788 1.00 96.50 293 ASP A N 1
ATOM 2411 C CA . ASP A 1 293 ? -22.544 -4.452 6.319 1.00 96.50 293 ASP A CA 1
ATOM 2412 C C . ASP A 1 293 ? -23.503 -3.269 6.138 1.00 96.50 293 ASP A C 1
ATOM 2414 O O . ASP A 1 293 ? -24.326 -3.287 5.218 1.00 96.50 293 ASP A O 1
ATOM 2418 N N . LYS A 1 294 ? -23.393 -2.239 6.987 1.00 96.81 294 LYS A N 1
ATOM 2419 C CA . LYS A 1 294 ? -24.197 -1.015 6.885 1.00 96.81 294 LYS A CA 1
ATOM 2420 C C . LYS A 1 294 ? -23.866 -0.231 5.614 1.00 96.81 294 LYS A C 1
ATOM 2422 O O . LYS A 1 294 ? -24.779 0.306 4.991 1.00 96.81 294 LYS A O 1
ATOM 2427 N N . VAL A 1 295 ? -22.589 -0.153 5.236 1.00 95.12 295 VAL A N 1
ATOM 2428 C CA . VAL A 1 295 ? -22.129 0.762 4.178 1.00 95.12 295 VAL A CA 1
ATOM 2429 C C . VAL A 1 295 ? -21.797 0.085 2.847 1.00 95.12 295 VAL A C 1
ATOM 2431 O O . VAL A 1 295 ? -21.797 0.752 1.812 1.00 95.12 295 VAL A O 1
ATOM 2434 N N . LYS A 1 296 ? -21.573 -1.237 2.825 1.00 93.88 296 LYS A N 1
ATOM 2435 C CA . LYS A 1 296 ? -21.007 -1.938 1.659 1.00 93.88 296 LYS A CA 1
ATOM 2436 C C . LYS A 1 296 ? -21.797 -1.800 0.373 1.00 93.88 296 LYS A C 1
ATOM 2438 O O . LYS A 1 296 ? -21.204 -1.764 -0.693 1.00 93.88 296 LYS A O 1
ATOM 2443 N N . LYS A 1 297 ? -23.122 -1.663 0.448 1.00 91.75 297 LYS A N 1
ATOM 2444 C CA . LYS A 1 297 ? -23.949 -1.467 -0.752 1.00 91.75 297 LYS A CA 1
ATOM 2445 C C . LYS A 1 297 ? -23.642 -0.155 -1.479 1.00 91.75 297 LYS A C 1
ATOM 2447 O O . LYS A 1 297 ? -23.782 -0.112 -2.695 1.00 91.75 297 LYS A O 1
ATOM 2452 N N . ASN A 1 298 ? -23.235 0.874 -0.741 1.00 88.94 298 ASN A N 1
ATOM 2453 C CA . ASN A 1 298 ? -23.043 2.222 -1.271 1.00 88.94 298 ASN A CA 1
ATOM 2454 C C . ASN A 1 298 ? -21.566 2.561 -1.488 1.00 88.94 298 ASN A C 1
ATOM 2456 O O . ASN A 1 298 ? -21.264 3.366 -2.356 1.00 88.94 298 ASN A O 1
ATOM 2460 N N . MET A 1 299 ? -20.668 1.970 -0.695 1.00 86.88 299 MET A N 1
ATOM 2461 C CA . MET A 1 299 ? -19.243 2.319 -0.703 1.00 86.88 299 MET A CA 1
ATOM 2462 C C . MET A 1 299 ? -18.356 1.314 -1.435 1.00 86.88 299 MET A C 1
ATOM 2464 O O . MET A 1 299 ? -17.252 1.670 -1.826 1.00 86.88 299 MET A O 1
ATOM 2468 N N . PHE A 1 300 ? -18.800 0.066 -1.587 1.00 88.50 300 PHE A N 1
ATOM 2469 C CA . PHE A 1 300 ? -17.926 -1.026 -2.002 1.00 88.50 300 PHE A CA 1
ATOM 2470 C C . PHE A 1 300 ? -18.507 -1.810 -3.182 1.00 88.50 300 PHE A C 1
ATOM 2472 O O . PHE A 1 300 ? -19.728 -1.960 -3.324 1.00 88.50 300 PHE A O 1
ATOM 2479 N N . GLU A 1 301 ? -17.621 -2.303 -4.042 1.00 85.62 301 GLU A N 1
ATOM 2480 C CA . GLU A 1 301 ? -17.988 -2.971 -5.289 1.00 85.62 301 GLU A CA 1
ATOM 2481 C C . GLU A 1 301 ? -18.184 -4.474 -5.079 1.00 85.62 301 GLU A C 1
ATOM 2483 O O . GLU A 1 301 ? -19.190 -5.033 -5.522 1.00 85.62 301 GLU A O 1
ATOM 2488 N N . ILE A 1 302 ? -17.277 -5.125 -4.342 1.00 88.38 302 ILE A N 1
ATOM 2489 C CA . ILE A 1 302 ? -17.244 -6.588 -4.232 1.00 88.38 302 ILE A CA 1
ATOM 2490 C C . ILE A 1 302 ? -18.298 -7.088 -3.237 1.00 88.38 302 ILE A C 1
ATOM 2492 O O . ILE A 1 302 ? -18.980 -8.079 -3.502 1.00 88.38 302 ILE A O 1
ATOM 2496 N N . ARG A 1 303 ? -18.476 -6.379 -2.115 1.00 92.25 303 ARG A N 1
ATOM 2497 C CA . ARG A 1 303 ? -19.556 -6.588 -1.133 1.00 92.25 303 ARG A CA 1
ATOM 2498 C C . ARG A 1 303 ? -19.570 -7.996 -0.535 1.00 92.25 303 ARG A C 1
ATOM 2500 O O . ARG A 1 303 ? -20.635 -8.606 -0.409 1.00 92.25 303 ARG A O 1
ATOM 2507 N N . ASN A 1 304 ? -18.402 -8.494 -0.133 1.00 92.25 304 ASN A N 1
ATOM 2508 C CA . ASN A 1 304 ? -18.233 -9.821 0.465 1.00 92.25 304 ASN A CA 1
ATOM 2509 C C . ASN A 1 304 ? -19.238 -10.094 1.608 1.00 92.25 304 ASN A C 1
ATOM 2511 O O . ASN A 1 304 ? -19.666 -9.194 2.347 1.00 92.25 304 ASN A O 1
ATOM 2515 N N . ASP A 1 305 ? -19.633 -11.362 1.764 1.00 93.62 305 ASP A N 1
ATOM 2516 C CA . ASP A 1 305 ? -20.498 -11.790 2.866 1.00 93.62 305 ASP A CA 1
ATOM 2517 C C . ASP A 1 305 ? -19.686 -12.370 4.030 1.00 93.62 305 ASP A C 1
ATOM 2519 O O . ASP A 1 305 ? -19.080 -13.435 3.931 1.00 93.62 305 ASP A O 1
ATOM 2523 N N . TYR A 1 306 ? -19.743 -11.682 5.169 1.00 95.12 306 TYR A N 1
ATOM 2524 C CA . TYR A 1 306 ? -19.130 -12.102 6.427 1.00 95.12 306 TYR A CA 1
ATOM 2525 C C . TYR A 1 306 ? -20.171 -12.521 7.479 1.00 95.12 306 TYR A C 1
ATOM 2527 O O . TYR A 1 306 ? -19.867 -12.576 8.674 1.00 95.12 306 TYR A O 1
ATOM 2535 N N . SER A 1 307 ? -21.404 -12.843 7.068 1.00 95.38 307 SER A N 1
ATOM 2536 C CA . SER A 1 307 ? -22.519 -13.199 7.958 1.00 95.38 307 SER A CA 1
ATOM 2537 C C . SER A 1 307 ? -22.203 -14.356 8.916 1.00 95.38 307 SER A C 1
ATOM 2539 O O . SER A 1 307 ? -22.620 -14.332 10.079 1.00 95.38 307 SER A O 1
ATOM 2541 N N . ILE A 1 308 ? -21.450 -15.363 8.460 1.00 96.00 308 ILE A N 1
ATOM 2542 C CA . ILE A 1 308 ? -21.016 -16.505 9.279 1.00 96.00 308 ILE A CA 1
ATOM 2543 C C . ILE A 1 308 ? -20.056 -16.041 10.379 1.00 96.00 308 ILE A C 1
ATOM 2545 O O . ILE A 1 308 ? -20.301 -16.303 11.559 1.00 96.00 308 ILE A O 1
ATOM 2549 N N . LEU A 1 309 ? -19.001 -15.305 10.012 1.00 95.69 309 LEU A N 1
ATOM 2550 C CA . LEU A 1 309 ? -18.018 -14.787 10.965 1.00 95.69 309 LEU A CA 1
ATOM 2551 C C . LEU A 1 309 ? -18.672 -13.839 11.976 1.00 95.69 309 LEU A C 1
ATOM 2553 O O . LEU A 1 309 ? -18.444 -13.960 13.178 1.00 95.69 309 LEU A O 1
ATOM 2557 N N . ARG A 1 310 ? -19.553 -12.950 11.510 1.00 96.50 310 ARG A N 1
ATOM 2558 C CA . ARG A 1 310 ? -20.287 -12.019 12.370 1.00 96.50 310 ARG A CA 1
ATOM 2559 C C . ARG A 1 310 ? -21.145 -12.748 13.409 1.00 96.50 310 ARG A C 1
ATOM 2561 O O . ARG A 1 310 ? -21.116 -12.373 14.578 1.00 96.50 310 ARG A O 1
ATOM 2568 N N . ARG A 1 311 ? -21.882 -13.796 13.012 1.00 96.94 311 ARG A N 1
ATOM 2569 C CA . ARG A 1 311 ? -22.688 -14.614 13.944 1.00 96.94 311 ARG A CA 1
ATOM 2570 C C . ARG A 1 311 ? -21.821 -15.318 14.984 1.00 96.94 311 ARG A C 1
ATOM 2572 O O . ARG A 1 311 ? -22.189 -15.334 16.156 1.00 96.94 311 ARG A O 1
ATOM 2579 N N . LYS A 1 312 ? -20.673 -15.860 14.566 1.00 96.81 312 LYS A N 1
ATOM 2580 C CA . LYS A 1 312 ? -19.706 -16.484 15.478 1.00 96.81 312 LYS A CA 1
ATOM 2581 C C . LYS A 1 312 ? -19.219 -15.481 16.527 1.00 96.81 312 LYS A C 1
ATOM 2583 O O . LYS A 1 312 ? -19.366 -15.734 17.717 1.00 96.81 312 LYS A O 1
ATOM 2588 N N . LEU A 1 313 ? -18.752 -14.311 16.088 1.00 96.38 313 LEU A N 1
ATOM 2589 C CA . LEU A 1 313 ? -18.282 -13.248 16.981 1.00 96.38 313 LEU A CA 1
ATOM 2590 C C . LEU A 1 313 ? -19.366 -12.774 17.956 1.00 96.38 313 LEU A C 1
ATOM 2592 O O . LEU A 1 313 ? -19.084 -12.586 19.134 1.00 96.38 313 LEU A O 1
ATOM 2596 N N . PHE A 1 314 ? -20.609 -12.621 17.490 1.00 96.00 314 PHE A N 1
ATOM 2597 C CA . PHE A 1 314 ? -21.735 -12.259 18.354 1.00 96.00 314 PHE A CA 1
ATOM 2598 C C . PHE A 1 314 ? -21.983 -13.304 19.448 1.00 96.00 314 PHE A C 1
ATOM 2600 O O . PHE A 1 314 ? -22.155 -12.956 20.614 1.00 96.00 314 PHE A O 1
ATOM 2607 N N . SER A 1 315 ? -21.967 -14.592 19.085 1.00 94.00 315 SER A N 1
ATOM 2608 C CA . SER A 1 315 ? -22.113 -15.680 20.054 1.00 94.00 315 SER A CA 1
ATOM 2609 C C . SER A 1 315 ? -20.982 -15.687 21.082 1.00 94.00 315 SER A C 1
ATOM 2611 O O . SER A 1 315 ? -21.245 -15.937 22.256 1.00 94.00 315 SER A O 1
ATOM 2613 N N . ASP A 1 316 ? -19.743 -15.437 20.660 1.00 93.06 316 ASP A N 1
ATOM 2614 C CA . ASP A 1 316 ? -18.581 -15.447 21.552 1.00 93.06 316 ASP A CA 1
ATOM 2615 C C . ASP A 1 316 ? -18.645 -14.294 22.568 1.00 93.06 316 ASP A C 1
ATOM 2617 O O . ASP A 1 316 ? -18.389 -14.505 23.751 1.00 93.06 316 ASP A O 1
ATOM 2621 N N . LEU A 1 317 ? -19.078 -13.103 22.139 1.00 93.12 317 LEU A N 1
ATOM 2622 C CA . LEU A 1 317 ? -19.226 -11.927 23.008 1.00 93.12 317 LEU A CA 1
ATOM 2623 C C . LEU A 1 317 ? -20.320 -12.091 24.072 1.00 93.12 317 LEU A C 1
ATOM 2625 O O . LEU A 1 317 ? -20.169 -11.604 25.191 1.00 93.12 317 LEU A O 1
ATOM 2629 N N . ASN A 1 318 ? -21.404 -12.801 23.753 1.00 88.25 318 ASN A N 1
ATOM 2630 C CA . ASN A 1 318 ? -22.480 -13.056 24.714 1.00 88.25 318 ASN A CA 1
ATOM 2631 C C . ASN A 1 318 ? -22.123 -14.142 25.740 1.00 88.25 318 ASN A C 1
ATOM 2633 O O . ASN A 1 318 ? -22.743 -14.208 26.794 1.00 88.25 318 ASN A O 1
ATOM 2637 N N . ARG A 1 319 ? -21.124 -14.993 25.465 1.00 82.25 319 ARG A N 1
ATOM 2638 C CA . ARG A 1 319 ? -20.650 -16.013 26.420 1.00 82.25 319 ARG A CA 1
ATOM 2639 C C . ARG A 1 319 ? -19.706 -15.450 27.479 1.00 82.25 319 ARG A C 1
ATOM 2641 O O . ARG A 1 319 ? -19.555 -16.053 28.534 1.00 82.25 319 ARG A O 1
ATOM 2648 N N . THR A 1 320 ? -19.062 -14.317 27.206 1.00 68.94 320 THR A N 1
ATOM 2649 C CA . THR A 1 320 ? -18.079 -13.692 28.106 1.00 68.94 320 THR A CA 1
ATOM 2650 C C . THR A 1 320 ? -18.691 -12.778 29.173 1.00 68.94 320 THR A C 1
ATOM 2652 O O . THR A 1 320 ? -17.952 -12.205 29.968 1.00 68.94 320 THR A O 1
ATOM 2655 N N . HIS A 1 321 ? -20.020 -12.661 29.217 1.00 53.19 321 HIS A N 1
ATOM 2656 C CA . HIS A 1 321 ? -20.764 -11.927 30.243 1.00 53.19 321 HIS A CA 1
ATOM 2657 C C . HIS A 1 321 ? -21.747 -12.874 30.962 1.00 53.19 321 HIS A C 1
ATOM 2659 O O . HIS A 1 321 ? -22.898 -12.959 30.532 1.00 53.19 321 HIS A O 1
ATOM 2665 N N . PRO A 1 322 ? -21.300 -13.639 31.980 1.00 46.62 322 PRO A N 1
ATOM 2666 C CA . PRO A 1 322 ? -22.195 -14.348 32.896 1.00 46.62 322 PRO A CA 1
ATOM 2667 C C . PRO A 1 322 ? -22.957 -13.400 33.829 1.00 46.62 322 PRO A C 1
ATOM 2669 O O . PRO A 1 322 ? -22.392 -12.341 34.197 1.00 46.62 322 PRO A O 1
#

pLDDT: mean 87.41, std 10.96, range [46.62, 98.25]

InterPro domains:
  IPR025332 Protein of unknown function DUF4238 [PF14022] (1-271)

Sequence (322 aa):
MYRDVTEDDCMKFEKLLSKHEGTSATFIRRIWTDDQDLSLTRAQLENMKKFLIVMMYRSDFFRSQYFEERFDPFTEMSIHEHMEHNKISTMQAVWFENLKWLINASVENILKEYQEAMETRPSHSIEAVLKSRKGPIYAVELEEFGDIMAHSMVCIWEAPAGAEFILSEGCFGAFEGTLGFPIHRFFVISPRFAIVLVVEKHENLRDKEGRVWVSLFGDELHVHPETIYKKGPPPKDFDPAIHSTPKDVFKFQRIVIPKEEVYKVNGIVLDGRRQCLTYKSSASMYKSLCYYDKVKKNMFEIRNDYSILRRKLFSDLNRTHP

Secondary structure (DSSP, 8-state):
----TTSSSTTHHHHHHHHHHHHHHHHHHHHHTT-S--EEEHHHHHHHHHHHHHHHHTSHHHHHHHHTT---HHHHHHHHHHHHHHT--SHHHHHHHHHHHHHHS-HHHHHHHHHHHHHT--TT-HHHHHHH---SS-HHHHHHHHHHHHHEEEEEEEPPTT--PPEETTTEEEEEEETTEEEEEEEE-SSSEEEEEEETTGGG-B-TTSPBPPPSS-GGG--PPEEE-TT-SPPTTS-HHHH--TT-EEEP-EEE--HHHHHHHHHHHHHS--S-EE-S-HHHHHHHHHHHHHHHHHH-SS----HHHHHHHHHHHHHS--

Organism: NCBI:txid64522